Protein AF-F6GD78-F1 (afdb_monomer_lite)

Sequence (225 aa):
MGNNVYNTLFTSCLLGKSCGFSSGSFSFAKLVTKPKTTCHTQTRWQQAEKRTQREKMNSRTIEKNIGKPTKIDWKKPKAIGSSSFYLKSFKAKNNSTEFIKENSKCSFEKYSGGILLRSNLSNKTSALTIKESEIKNIKLIRGKESVEPLTLSPMWIMLKLGVSKLIARYSRIVLGEYSIDEMKLKIETENQIMEFTQNGYIFERQLSFFKNLNYGEKLIIEMNE

Foldseek 3Di:
DDDDDDDDDDDDDDDDDDDDDDDDDDDPDDDCPPPPPPPPPDPPVNVVVVVVVVVVVVQVVLCVQANAFDDADPVDGADQKDAWWFWADKDWPDPDPDDDDGRWTWMWGAGPFFIKIWTDDPNDIDIDTDGLVFWQAKEKEAFAKDAAADVPQQLNVCVVVVHDPLVS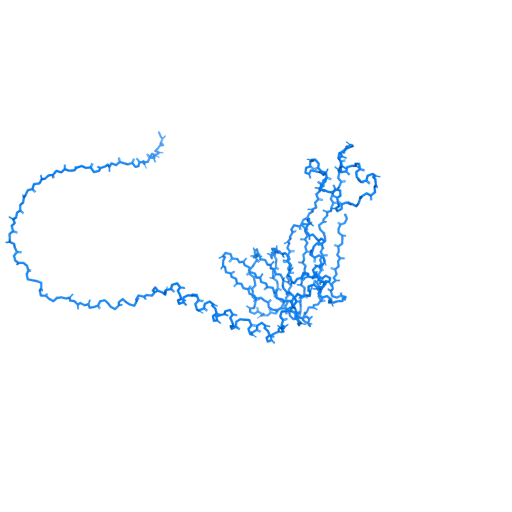VVRGPDPNRIDGDWIWIWIDGNTMIIITTDGNNCSVVNVRNVVVSVSPPRYHYHYHD

pLDDT: mean 80.79, std 20.74, range [31.89, 97.94]

Structure (mmCIF, N/CA/C/O backbone):
data_AF-F6GD78-F1
#
_entry.id   AF-F6GD78-F1
#
loop_
_atom_site.group_PDB
_atom_site.id
_atom_site.type_symbol
_atom_site.label_atom_id
_atom_site.label_alt_id
_atom_site.label_comp_id
_atom_site.label_asym_id
_atom_site.label_entity_id
_atom_site.label_seq_id
_atom_site.pdbx_PDB_ins_code
_atom_site.Cartn_x
_atom_site.Cartn_y
_atom_site.Cartn_z
_atom_site.occupancy
_atom_site.B_iso_or_equiv
_atom_site.auth_seq_id
_atom_site.auth_comp_id
_atom_site.auth_asym_id
_atom_site.auth_atom_id
_atom_site.pdbx_PDB_model_num
ATOM 1 N N . MET A 1 1 ? 27.059 54.035 4.494 1.00 36.22 1 MET A N 1
ATOM 2 C CA . MET A 1 1 ? 25.672 53.548 4.660 1.00 36.22 1 MET A CA 1
ATOM 3 C C . MET A 1 1 ? 25.727 52.054 4.922 1.00 36.22 1 MET A C 1
ATOM 5 O O . MET A 1 1 ? 26.320 51.361 4.111 1.00 36.22 1 MET A O 1
ATOM 9 N N . GLY A 1 2 ? 25.137 51.584 6.023 1.00 38.03 2 GLY A N 1
ATOM 10 C CA . GLY A 1 2 ? 24.861 50.158 6.242 1.00 38.03 2 GLY A CA 1
ATOM 11 C C . GLY A 1 2 ? 25.682 49.490 7.346 1.00 38.03 2 GLY A C 1
ATOM 12 O O . GLY A 1 2 ? 26.745 48.945 7.084 1.00 38.03 2 GLY A O 1
ATOM 13 N N . ASN A 1 3 ? 25.132 49.524 8.563 1.00 34.38 3 ASN A N 1
ATOM 14 C CA . ASN A 1 3 ? 25.449 48.679 9.728 1.00 34.38 3 ASN A CA 1
ATOM 15 C C . ASN A 1 3 ? 25.205 47.177 9.376 1.00 34.38 3 ASN A C 1
ATOM 17 O O . ASN A 1 3 ? 24.550 46.907 8.378 1.00 34.38 3 ASN A O 1
ATOM 21 N N . ASN A 1 4 ? 25.568 46.120 10.112 1.00 33.72 4 ASN A N 1
ATOM 22 C CA . ASN A 1 4 ? 25.953 45.928 11.508 1.00 33.72 4 ASN A CA 1
ATOM 23 C C . ASN A 1 4 ? 26.503 44.484 11.672 1.00 33.72 4 ASN A C 1
ATOM 25 O O . ASN A 1 4 ? 25.900 43.542 11.169 1.00 33.72 4 ASN A O 1
ATOM 29 N N . VAL A 1 5 ? 27.604 44.354 12.415 1.00 33.41 5 VAL A N 1
ATOM 30 C CA . VAL A 1 5 ? 27.869 43.406 13.523 1.00 33.41 5 VAL A CA 1
ATOM 31 C C . VAL A 1 5 ? 27.531 41.909 13.349 1.00 33.41 5 VAL A C 1
ATOM 33 O O . VAL A 1 5 ? 26.396 41.477 13.529 1.00 33.41 5 VAL A O 1
ATOM 36 N N . TYR A 1 6 ? 28.591 41.100 13.224 1.00 33.81 6 TYR A N 1
ATOM 37 C CA . TYR A 1 6 ? 28.678 39.769 13.836 1.00 33.81 6 TYR A CA 1
ATOM 38 C C . TYR A 1 6 ? 29.445 39.908 15.153 1.00 33.81 6 TYR A C 1
ATOM 40 O O . TYR A 1 6 ? 30.542 40.464 15.159 1.00 33.81 6 TYR A O 1
ATOM 48 N N . ASN A 1 7 ? 28.885 39.418 16.259 1.00 34.31 7 ASN A N 1
ATOM 49 C CA . ASN A 1 7 ? 29.588 39.364 17.537 1.00 34.31 7 ASN A CA 1
ATOM 50 C C . ASN A 1 7 ? 29.713 37.905 17.975 1.00 34.31 7 ASN A C 1
ATOM 52 O O . ASN A 1 7 ? 28.712 37.216 18.178 1.00 34.31 7 ASN A O 1
ATOM 56 N N . THR A 1 8 ? 30.958 37.450 18.074 1.00 39.09 8 THR A N 1
ATOM 57 C CA . THR A 1 8 ? 31.334 36.076 18.403 1.00 39.09 8 THR A CA 1
ATOM 58 C C . THR A 1 8 ? 32.154 36.110 19.685 1.00 39.09 8 THR A C 1
ATOM 60 O O . THR A 1 8 ? 33.150 36.816 19.763 1.00 39.09 8 THR A O 1
ATOM 63 N N . LEU A 1 9 ? 31.650 35.369 20.670 1.00 35.25 9 LEU A N 1
ATOM 64 C CA . LEU A 1 9 ? 32.296 34.697 21.800 1.00 35.25 9 LEU A CA 1
ATOM 65 C C . LEU A 1 9 ? 33.778 34.985 22.102 1.00 35.25 9 LEU A C 1
ATOM 67 O O . LEU A 1 9 ? 34.632 34.802 21.245 1.00 35.25 9 LEU A O 1
ATOM 71 N N . PHE A 1 10 ? 34.027 35.198 23.398 1.00 33.72 10 PHE A N 1
ATOM 72 C CA . PHE A 1 10 ? 35.072 34.618 24.264 1.00 33.72 10 PHE A CA 1
ATOM 73 C C . PHE A 1 10 ? 35.743 35.697 25.106 1.00 33.72 10 PHE A C 1
ATOM 75 O O . PHE A 1 10 ? 36.559 36.455 24.600 1.00 33.72 10 PHE A O 1
ATOM 82 N N . THR A 1 11 ? 35.517 35.662 26.419 1.00 37.06 11 THR A N 1
ATOM 83 C CA . THR A 1 11 ? 36.582 35.986 27.369 1.00 37.06 11 THR A CA 1
ATOM 84 C C . THR A 1 11 ? 36.482 35.115 28.613 1.00 37.06 11 THR A C 1
ATOM 86 O O . THR A 1 11 ? 35.422 34.850 29.176 1.00 37.06 11 THR A O 1
ATOM 89 N N . SER A 1 12 ? 37.659 34.608 28.940 1.00 34.09 12 SER A N 1
ATOM 90 C CA . SER A 1 12 ? 38.058 33.644 29.945 1.00 34.09 12 SER A CA 1
ATOM 91 C C . SER A 1 12 ? 38.135 34.227 31.355 1.00 34.09 12 SER A C 1
ATOM 93 O O . SER A 1 12 ? 38.305 35.428 31.550 1.00 34.09 12 SER A O 1
ATOM 95 N N . CYS A 1 13 ? 38.104 33.323 32.335 1.00 37.09 13 CYS A N 1
ATOM 96 C CA . CYS A 1 13 ? 38.542 33.534 33.712 1.00 37.09 13 CYS A CA 1
ATOM 97 C C . CYS A 1 13 ? 39.910 34.229 33.810 1.00 37.09 13 CYS A C 1
ATOM 99 O O . CYS A 1 13 ? 40.797 33.898 33.027 1.00 37.09 13 CYS A O 1
ATOM 101 N N . LEU A 1 14 ? 40.114 35.044 34.857 1.00 36.50 14 LEU A N 1
ATOM 102 C CA . LEU A 1 14 ? 41.309 35.002 35.718 1.00 36.50 14 LEU A CA 1
ATOM 103 C C . LEU A 1 14 ? 41.181 35.925 36.954 1.00 36.50 14 LEU A C 1
ATOM 105 O O . LEU A 1 14 ? 41.019 37.131 36.835 1.00 36.50 14 LEU A O 1
ATOM 109 N N . LEU A 1 15 ? 41.238 35.277 38.125 1.00 39.88 15 LEU A N 1
ATOM 110 C CA . LEU A 1 15 ? 41.865 35.642 39.411 1.00 39.88 15 LEU A CA 1
ATOM 111 C C . LEU A 1 15 ? 42.077 37.124 39.802 1.00 39.88 15 LEU A C 1
ATOM 113 O O . LEU A 1 15 ? 42.806 37.856 39.147 1.00 39.88 15 LEU A O 1
ATOM 117 N N . GLY A 1 16 ? 41.652 37.479 41.025 1.00 31.89 16 GLY A N 1
ATOM 118 C CA . GLY A 1 16 ? 42.188 38.646 41.739 1.00 31.89 16 GLY A CA 1
ATOM 119 C C . GLY A 1 16 ? 41.533 38.930 43.093 1.00 31.89 16 GLY A C 1
ATOM 120 O O . GLY A 1 16 ? 40.403 39.383 43.156 1.00 31.89 16 GLY A O 1
ATOM 121 N N . LYS A 1 17 ? 42.264 38.644 44.172 1.00 35.41 17 LYS A N 1
ATOM 122 C CA . LYS A 1 17 ? 41.932 38.758 45.607 1.00 35.41 17 LYS A CA 1
ATOM 123 C C . LYS A 1 17 ? 41.572 40.187 46.067 1.00 35.41 17 LYS A C 1
ATOM 125 O O . LYS A 1 17 ? 42.188 41.137 45.603 1.00 35.41 17 LYS A O 1
ATOM 130 N N . SER A 1 18 ? 40.757 40.328 47.117 1.00 32.75 18 SER A N 1
ATOM 131 C CA . SER A 1 18 ? 41.197 40.826 48.445 1.00 32.75 18 SER A CA 1
ATOM 132 C C . SER A 1 18 ? 40.023 41.076 49.410 1.00 32.75 18 SER A C 1
ATOM 134 O O . SER A 1 18 ? 38.856 41.019 49.040 1.00 32.75 18 SER A O 1
ATOM 136 N N . CYS A 1 19 ? 40.391 41.207 50.681 1.00 37.47 19 CYS A N 1
ATOM 137 C CA . CYS A 1 19 ? 39.653 40.912 51.902 1.00 37.47 19 CYS A CA 1
ATOM 138 C C . CYS A 1 19 ? 38.677 42.006 52.368 1.00 37.47 19 CYS A C 1
ATOM 140 O O . CYS A 1 19 ? 38.856 43.181 52.069 1.00 37.47 19 CYS A O 1
ATOM 142 N N . GLY A 1 20 ? 37.739 41.624 53.241 1.00 35.31 20 GLY A N 1
ATOM 143 C CA . GLY A 1 20 ? 37.003 42.566 54.086 1.00 35.31 20 GLY A CA 1
ATOM 144 C C . GLY A 1 20 ? 35.899 41.896 54.899 1.00 35.31 20 GLY A C 1
ATOM 145 O O . GLY A 1 20 ? 34.747 41.885 54.482 1.00 35.31 20 GLY A O 1
ATOM 146 N N . PHE A 1 21 ? 36.246 41.323 56.055 1.00 36.38 21 PHE A N 1
ATOM 147 C CA . PHE A 1 21 ? 35.266 40.940 57.074 1.00 36.38 21 PHE A CA 1
ATOM 148 C C . PHE A 1 21 ? 34.674 42.206 57.708 1.00 36.38 21 PHE A C 1
ATOM 150 O O . PHE A 1 21 ? 35.414 43.043 58.217 1.00 36.38 21 PHE A O 1
ATOM 157 N N . SER A 1 22 ? 33.345 42.305 57.739 1.00 42.03 22 SER A N 1
ATOM 158 C CA . SER A 1 22 ? 32.620 43.133 58.703 1.00 42.03 22 SER A CA 1
ATOM 159 C C . SER A 1 22 ? 31.406 42.349 59.188 1.00 42.03 22 SER A C 1
ATOM 161 O O . SER A 1 22 ? 30.517 41.977 58.422 1.00 42.03 22 SER A O 1
ATOM 163 N N . SER A 1 23 ? 31.450 42.019 60.472 1.00 44.94 23 SER A N 1
ATOM 164 C CA . SER A 1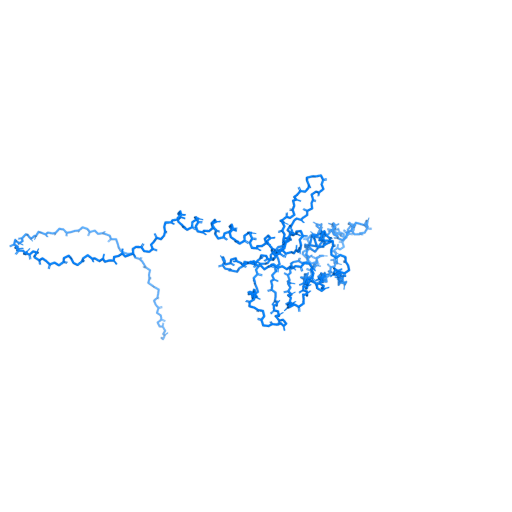 23 ? 30.442 41.303 61.239 1.00 44.94 23 SER A CA 1
ATOM 165 C C . SER A 1 23 ? 29.186 42.160 61.404 1.00 44.94 23 SER A C 1
ATOM 167 O O . SER A 1 23 ? 29.161 43.081 62.219 1.00 44.94 23 SER A O 1
ATOM 169 N N . GLY A 1 24 ? 28.139 41.831 60.651 1.00 38.09 24 GLY A N 1
ATOM 170 C CA . GLY A 1 24 ? 26.791 42.360 60.832 1.00 38.09 24 GLY A CA 1
ATOM 171 C C . GLY A 1 24 ? 25.820 41.220 61.112 1.00 38.09 24 GLY A C 1
ATOM 172 O O . GLY A 1 24 ? 25.476 40.452 60.217 1.00 38.09 24 GLY A O 1
ATOM 173 N N . SER A 1 25 ? 25.404 41.095 62.367 1.00 42.78 25 SER A N 1
ATOM 174 C CA . SER A 1 25 ? 24.407 40.137 62.837 1.00 42.78 25 SER A CA 1
ATOM 175 C C . SER A 1 25 ? 23.038 40.455 62.229 1.00 42.78 25 SER A C 1
ATOM 177 O O . SER A 1 25 ? 22.338 41.341 62.713 1.00 42.78 25 SER A O 1
ATOM 179 N N . PHE A 1 26 ? 22.630 39.732 61.184 1.00 42.38 26 PHE A N 1
ATOM 180 C CA . PHE A 1 26 ? 21.262 39.796 60.667 1.00 42.38 26 PHE A CA 1
ATOM 181 C C . PHE A 1 26 ? 20.443 38.610 61.174 1.00 42.38 26 PHE A C 1
ATOM 183 O O . PHE A 1 26 ? 20.677 37.452 60.831 1.00 42.38 26 PHE A O 1
ATOM 190 N N . SER A 1 27 ? 19.475 38.936 62.026 1.00 38.72 27 SER A N 1
ATOM 191 C CA . SER A 1 27 ? 18.470 38.026 62.564 1.00 38.72 27 SER A CA 1
ATOM 192 C C . SER A 1 27 ? 17.504 37.600 61.452 1.00 38.72 27 SER A C 1
ATOM 194 O O . SER A 1 27 ? 16.690 38.397 60.991 1.00 38.72 27 SER A O 1
ATOM 196 N N . PHE A 1 28 ? 17.580 36.342 61.011 1.00 38.66 28 PHE A N 1
ATOM 197 C CA . PHE A 1 28 ? 16.583 35.738 60.122 1.00 38.66 28 PHE A CA 1
ATOM 198 C C . PHE A 1 28 ? 15.416 35.191 60.954 1.00 38.66 28 PHE A C 1
ATOM 200 O O . PHE A 1 28 ? 15.283 33.991 61.194 1.00 38.66 28 PHE A O 1
ATOM 207 N N . ALA A 1 29 ? 14.543 36.086 61.411 1.00 42.84 29 ALA A N 1
ATOM 208 C CA . ALA A 1 29 ? 13.218 35.696 61.865 1.00 42.84 29 ALA A CA 1
ATOM 209 C C . ALA A 1 29 ? 12.276 35.590 60.657 1.00 42.84 29 ALA A C 1
ATOM 211 O O . ALA A 1 29 ? 12.072 36.561 59.940 1.00 42.84 29 ALA A O 1
ATOM 212 N N . LYS A 1 30 ? 11.669 34.404 60.504 1.00 49.16 30 LYS A N 1
ATOM 213 C CA . LYS A 1 30 ? 10.404 34.127 59.797 1.00 49.16 30 LYS A CA 1
ATOM 214 C C . LYS A 1 30 ? 10.270 34.648 58.360 1.00 49.16 30 LYS A C 1
ATOM 216 O O . LYS A 1 30 ? 9.904 35.791 58.143 1.00 49.16 30 LYS A O 1
ATOM 221 N N . LEU A 1 31 ? 10.323 33.709 57.412 1.00 45.56 31 LEU A N 1
ATOM 222 C CA . LEU A 1 31 ? 9.268 33.491 56.405 1.00 45.56 31 LEU A CA 1
ATOM 223 C C . LEU A 1 31 ? 9.609 32.239 55.578 1.00 45.56 31 LEU A C 1
ATOM 225 O O . LEU A 1 31 ? 9.982 32.310 54.414 1.00 45.56 31 LEU A O 1
ATOM 229 N N . VAL A 1 32 ? 9.475 31.054 56.184 1.00 43.97 32 VAL A N 1
ATOM 230 C CA . VAL A 1 32 ? 9.342 29.813 55.404 1.00 43.97 32 VAL A CA 1
ATOM 231 C C . VAL A 1 32 ? 7.865 29.665 55.055 1.00 43.97 32 VAL A C 1
ATOM 233 O O . VAL A 1 32 ? 7.121 28.922 55.695 1.00 43.97 32 VAL A O 1
ATOM 236 N N . THR A 1 33 ? 7.407 30.402 54.048 1.00 49.91 33 THR A N 1
ATOM 237 C CA . THR A 1 33 ? 6.230 29.970 53.298 1.00 49.91 33 THR A CA 1
ATOM 238 C C . THR A 1 33 ? 6.675 28.751 52.503 1.00 49.91 33 THR A C 1
ATOM 240 O O . THR A 1 33 ? 7.454 28.861 51.563 1.00 49.91 33 THR A O 1
ATOM 243 N N . LYS A 1 34 ? 6.252 27.552 52.927 1.00 43.06 34 LYS A N 1
ATOM 244 C CA . LYS A 1 34 ? 6.480 26.328 52.148 1.00 43.06 34 LYS A CA 1
ATOM 245 C C . LYS A 1 34 ? 5.919 26.578 50.744 1.00 43.06 34 LYS A C 1
ATOM 247 O O . LYS A 1 34 ? 4.698 26.731 50.635 1.00 43.06 34 LYS A O 1
ATOM 252 N N . PRO A 1 35 ? 6.731 26.619 49.674 1.00 44.09 35 PRO A N 1
ATOM 253 C CA . PRO A 1 35 ? 6.151 26.607 48.350 1.00 44.09 35 PRO A CA 1
ATOM 254 C C . PRO A 1 35 ? 5.455 25.252 48.208 1.00 44.09 35 PRO A C 1
ATOM 256 O O . PRO A 1 35 ? 6.077 24.198 48.344 1.00 44.09 35 PRO A O 1
ATOM 259 N N . LYS A 1 36 ? 4.139 25.263 47.975 1.00 49.41 36 LYS A N 1
ATOM 260 C CA . LYS A 1 36 ? 3.425 24.103 47.432 1.00 49.41 36 LYS A CA 1
ATOM 261 C C . LYS A 1 36 ? 3.910 23.930 45.989 1.00 49.41 36 LYS A C 1
ATOM 263 O O . LYS A 1 36 ? 3.221 24.273 45.037 1.00 49.41 36 LYS A O 1
ATOM 268 N N . THR A 1 37 ? 5.133 23.445 45.819 1.00 46.38 37 THR A N 1
ATOM 269 C CA . THR A 1 37 ? 5.608 22.923 44.545 1.00 46.38 37 THR A CA 1
ATOM 270 C C . THR A 1 37 ? 4.966 21.556 44.370 1.00 46.38 37 THR A C 1
ATOM 272 O O . THR A 1 37 ? 5.509 20.526 44.762 1.00 46.38 37 THR A O 1
ATOM 275 N N . THR A 1 38 ? 3.776 21.518 43.770 1.00 47.03 38 THR A N 1
ATOM 276 C CA . THR A 1 38 ? 3.370 20.315 43.047 1.00 47.03 38 THR A CA 1
ATOM 277 C C . THR A 1 38 ? 4.351 20.153 41.890 1.00 47.03 38 THR A C 1
ATOM 279 O O . THR A 1 38 ? 4.230 20.768 40.834 1.00 47.03 38 THR A O 1
ATOM 282 N N . CYS A 1 39 ? 5.399 19.368 42.132 1.00 44.22 39 CYS A N 1
ATOM 283 C CA . CYS A 1 39 ? 6.353 18.954 41.120 1.00 44.22 39 CYS A CA 1
ATOM 284 C C . CYS A 1 39 ? 5.596 18.098 40.092 1.00 44.22 39 CYS A C 1
ATOM 286 O O . CYS A 1 39 ? 5.362 16.910 40.303 1.00 44.22 39 CYS A O 1
ATOM 288 N N . HIS A 1 40 ? 5.151 18.710 38.992 1.00 55.69 40 HIS A N 1
ATOM 289 C CA . HIS A 1 40 ? 4.453 18.035 37.892 1.00 55.69 40 HIS A CA 1
ATOM 290 C C . HIS A 1 40 ? 5.416 17.318 36.933 1.00 55.69 40 HIS A C 1
ATOM 292 O O . HIS A 1 40 ? 5.137 17.167 35.745 1.00 55.69 40 HIS A O 1
ATOM 298 N N . THR A 1 41 ? 6.550 16.836 37.431 1.00 60.00 41 THR A N 1
ATOM 299 C CA . THR A 1 41 ? 7.484 16.035 36.642 1.00 60.00 41 THR A CA 1
ATOM 300 C C . THR A 1 41 ? 7.102 14.574 36.827 1.00 60.00 41 THR A C 1
ATOM 302 O O . THR A 1 41 ? 7.597 13.891 37.721 1.00 60.00 41 THR A O 1
ATOM 305 N N . GLN A 1 42 ? 6.164 14.084 36.007 1.00 64.44 42 GLN A N 1
ATOM 306 C CA . GLN A 1 42 ? 5.936 12.639 35.927 1.00 64.44 42 GLN A CA 1
ATOM 307 C C . GLN A 1 42 ? 7.259 11.962 35.603 1.00 64.44 42 GLN A C 1
ATOM 309 O O . GLN A 1 42 ? 7.928 12.326 34.632 1.00 64.44 42 GLN A O 1
ATOM 314 N N . THR A 1 43 ? 7.616 10.961 36.397 1.00 79.62 43 THR A N 1
ATOM 315 C CA . THR A 1 43 ? 8.804 10.168 36.114 1.00 79.62 43 THR A CA 1
ATOM 316 C C . THR A 1 43 ? 8.627 9.459 34.770 1.00 79.62 43 THR A C 1
ATOM 318 O O . THR A 1 43 ? 7.513 9.131 34.348 1.00 79.62 43 THR A O 1
ATOM 321 N N . ARG A 1 44 ? 9.739 9.190 34.080 1.00 76.31 44 ARG A N 1
ATOM 322 C CA . ARG A 1 44 ? 9.746 8.427 32.821 1.00 76.31 44 ARG A CA 1
ATOM 323 C C . ARG A 1 44 ? 8.972 7.104 32.941 1.00 76.31 44 ARG A C 1
ATOM 325 O O . ARG A 1 44 ? 8.298 6.707 31.996 1.00 76.31 44 ARG A O 1
ATOM 332 N N . TRP A 1 45 ? 9.019 6.474 34.115 1.00 70.31 45 TRP A N 1
ATOM 333 C CA . TRP A 1 45 ? 8.280 5.257 34.450 1.00 70.31 45 TRP A CA 1
ATOM 334 C C . TRP A 1 45 ? 6.765 5.467 34.503 1.00 70.31 45 TRP A C 1
ATOM 336 O O . TRP A 1 45 ? 6.033 4.742 33.838 1.00 70.31 45 TRP A O 1
ATOM 346 N N . GLN A 1 46 ? 6.289 6.519 35.175 1.00 78.44 46 GLN A N 1
ATOM 347 C CA . GLN A 1 46 ? 4.860 6.858 35.205 1.00 78.44 46 GLN A CA 1
ATOM 348 C C . GLN A 1 46 ? 4.317 7.184 33.807 1.00 78.44 46 GLN A C 1
ATOM 350 O O . GLN A 1 46 ? 3.184 6.834 33.474 1.00 78.44 46 GLN A O 1
ATOM 355 N N . GLN A 1 47 ? 5.121 7.835 32.960 1.00 79.25 47 GLN A N 1
ATOM 356 C CA . GLN A 1 47 ? 4.752 8.071 31.563 1.00 79.25 47 GLN A CA 1
ATOM 357 C C . GLN A 1 47 ? 4.703 6.765 30.759 1.00 79.25 47 GLN A C 1
ATOM 359 O O . GLN A 1 47 ? 3.794 6.590 29.946 1.00 79.25 47 GLN A O 1
ATOM 364 N N . ALA A 1 48 ? 5.649 5.848 30.983 1.00 79.50 48 ALA A N 1
ATOM 365 C CA . ALA A 1 48 ? 5.672 4.542 30.332 1.00 79.50 48 ALA A CA 1
ATOM 366 C C . ALA A 1 48 ? 4.456 3.691 30.726 1.00 79.50 48 ALA A C 1
ATOM 368 O O . ALA A 1 48 ? 3.764 3.181 29.852 1.00 79.50 48 ALA A O 1
ATOM 369 N N . GLU A 1 49 ? 4.116 3.617 32.012 1.00 75.69 49 GLU A N 1
ATOM 370 C CA . GLU A 1 49 ? 2.932 2.892 32.489 1.00 75.69 49 GLU A CA 1
ATOM 371 C C . GLU A 1 49 ? 1.638 3.456 31.902 1.00 75.69 49 GLU A C 1
ATOM 373 O O . GLU A 1 49 ? 0.803 2.701 31.403 1.00 75.69 49 GLU A O 1
ATOM 378 N 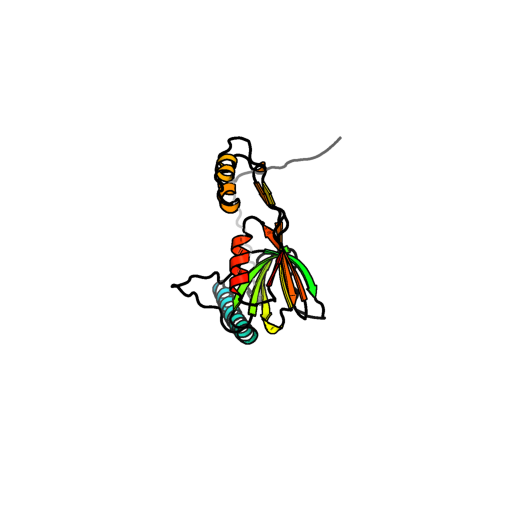N . LYS A 1 50 ? 1.487 4.787 31.880 1.00 77.31 50 LYS A N 1
ATOM 379 C CA . LYS A 1 50 ? 0.327 5.442 31.255 1.00 77.31 50 LYS A CA 1
ATOM 380 C C . LYS A 1 50 ? 0.220 5.129 29.765 1.00 77.31 50 LYS A C 1
ATOM 382 O O . LYS A 1 50 ? -0.892 4.937 29.276 1.00 77.31 50 LYS A O 1
ATOM 387 N N . ARG A 1 51 ? 1.347 5.046 29.046 1.00 75.94 51 ARG A N 1
ATOM 388 C CA . ARG A 1 51 ? 1.372 4.621 27.636 1.00 75.94 51 ARG A CA 1
ATOM 389 C C . ARG A 1 51 ? 0.920 3.175 27.495 1.00 75.94 51 ARG A C 1
ATOM 391 O O . ARG A 1 51 ? -0.026 2.932 26.756 1.00 75.94 51 ARG A O 1
ATOM 398 N N . THR A 1 52 ? 1.490 2.259 28.273 1.00 73.94 52 THR A N 1
ATOM 399 C CA . THR A 1 52 ? 1.127 0.836 28.243 1.00 73.94 52 THR A CA 1
ATOM 400 C C . THR A 1 52 ? -0.355 0.618 28.557 1.00 73.94 52 THR A C 1
ATOM 402 O O . THR A 1 52 ? -1.028 -0.163 27.887 1.00 73.94 52 THR A O 1
ATOM 405 N N . GLN A 1 53 ? -0.905 1.320 29.553 1.00 61.50 53 GLN A N 1
ATOM 406 C CA . GLN A 1 53 ? -2.330 1.226 29.890 1.00 61.50 53 GLN A CA 1
ATOM 407 C C . GLN A 1 53 ? -3.221 1.803 28.785 1.00 61.50 53 GLN A C 1
ATOM 409 O O . GLN A 1 53 ? -4.240 1.206 28.437 1.00 61.50 53 GLN A O 1
ATOM 414 N N . ARG A 1 54 ? -2.827 2.931 28.183 1.00 70.19 54 ARG A N 1
ATOM 415 C CA . ARG A 1 54 ? -3.544 3.530 27.051 1.00 70.19 54 ARG A CA 1
ATOM 416 C C . ARG A 1 54 ? -3.514 2.634 25.817 1.00 70.19 54 ARG A C 1
ATOM 418 O O . ARG A 1 54 ? -4.532 2.507 25.148 1.00 70.19 54 ARG A O 1
ATOM 425 N N . GLU A 1 55 ? -2.386 1.993 25.537 1.00 76.25 55 GLU A N 1
ATOM 426 C CA . GLU A 1 55 ? -2.239 1.026 24.448 1.00 76.25 55 GLU A CA 1
ATOM 427 C C . GLU A 1 55 ? -3.123 -0.200 24.668 1.00 76.25 55 GLU A C 1
ATOM 429 O O . GLU A 1 55 ? -3.833 -0.591 23.747 1.00 76.25 55 GLU A O 1
ATOM 434 N N . LYS A 1 56 ? -3.167 -0.743 25.892 1.00 69.75 56 LYS A N 1
ATOM 435 C CA . LYS A 1 56 ? -4.068 -1.850 26.257 1.00 69.75 56 LYS A CA 1
ATOM 436 C C . LYS A 1 56 ? -5.548 -1.471 26.150 1.00 69.75 56 LYS A C 1
ATOM 438 O O . LYS A 1 56 ? -6.357 -2.279 25.704 1.00 69.75 56 LYS A O 1
ATOM 443 N N . MET A 1 57 ? -5.928 -0.262 26.567 1.00 58.38 57 MET A N 1
ATOM 444 C CA . MET A 1 57 ? -7.305 0.219 26.401 1.00 58.38 57 MET A CA 1
ATOM 445 C C . MET A 1 57 ? -7.649 0.408 24.921 1.00 58.38 57 MET A C 1
ATOM 447 O O . MET A 1 57 ? -8.686 -0.075 24.476 1.00 58.38 57 MET A O 1
ATOM 451 N N . ASN A 1 58 ? -6.753 1.019 24.141 1.00 82.50 58 ASN A N 1
ATOM 452 C CA . ASN A 1 58 ? -6.935 1.172 22.699 1.00 82.50 58 ASN A CA 1
ATOM 453 C C . ASN A 1 58 ? -7.020 -0.177 21.984 1.00 82.50 58 ASN A C 1
ATOM 455 O O . ASN A 1 58 ? -7.875 -0.336 21.121 1.00 82.50 58 ASN A O 1
ATOM 459 N N . SER A 1 59 ? -6.179 -1.153 22.334 1.00 82.88 59 SER A N 1
ATOM 460 C CA . SER A 1 59 ? -6.194 -2.467 21.688 1.00 82.88 59 SER A CA 1
ATOM 461 C C . SER A 1 59 ? -7.517 -3.187 21.929 1.00 82.88 59 SER A C 1
ATOM 463 O O . SER A 1 59 ? -8.079 -3.730 20.988 1.00 82.88 59 SER A O 1
ATOM 465 N N . ARG A 1 60 ? -8.072 -3.115 23.146 1.00 86.50 60 ARG A N 1
ATOM 466 C CA . ARG A 1 60 ? -9.395 -3.679 23.461 1.00 86.50 60 ARG A CA 1
ATOM 467 C C . ARG A 1 60 ? -10.516 -3.001 22.678 1.00 86.50 60 ARG A C 1
ATOM 469 O O . ARG A 1 60 ? -11.398 -3.689 22.174 1.00 86.50 60 ARG A O 1
ATOM 476 N N . THR A 1 61 ? -10.486 -1.674 22.554 1.00 88.38 61 THR A N 1
ATOM 477 C CA . THR A 1 61 ? -11.478 -0.930 21.760 1.00 88.38 61 THR A CA 1
ATOM 478 C C . THR A 1 61 ? -11.383 -1.287 20.278 1.00 88.38 61 THR A C 1
ATOM 480 O O . THR A 1 61 ? -12.403 -1.538 19.642 1.00 88.38 61 THR A O 1
ATOM 483 N N . ILE A 1 62 ? -10.163 -1.384 19.739 1.00 88.94 62 ILE A N 1
ATOM 484 C CA . ILE A 1 62 ? -9.917 -1.824 18.360 1.00 88.94 62 ILE A CA 1
ATOM 485 C C . ILE A 1 62 ? -10.446 -3.248 18.164 1.00 88.94 62 ILE A C 1
ATOM 487 O O . ILE A 1 62 ? -11.192 -3.497 17.220 1.00 88.94 62 ILE A O 1
ATOM 491 N N . GLU A 1 63 ? -10.126 -4.165 19.080 1.00 90.88 63 GLU A N 1
ATOM 492 C CA . GLU A 1 63 ? -10.570 -5.555 18.994 1.00 90.88 63 GLU A CA 1
ATOM 493 C C . GLU A 1 63 ? -12.088 -5.704 19.075 1.00 90.88 63 GLU A C 1
ATOM 495 O O . GLU A 1 63 ? -12.665 -6.538 18.382 1.00 90.88 63 GLU A O 1
ATOM 500 N N . LYS A 1 64 ? -12.754 -4.856 19.862 1.00 90.50 64 LYS A N 1
ATOM 501 C CA . LYS A 1 64 ? -14.216 -4.804 19.920 1.00 90.50 64 LYS A CA 1
ATOM 502 C C . LYS A 1 64 ? -14.835 -4.323 18.600 1.00 90.50 64 LYS A C 1
ATOM 504 O O . LYS A 1 64 ? -15.911 -4.790 18.243 1.00 90.50 64 LYS A O 1
ATOM 509 N N . ASN A 1 65 ? -14.169 -3.415 17.883 1.00 89.06 65 ASN A N 1
ATOM 510 C CA . ASN A 1 65 ? -14.707 -2.795 16.669 1.00 89.06 65 ASN A CA 1
ATOM 511 C C . ASN A 1 65 ? -14.437 -3.602 15.389 1.00 89.06 65 ASN A C 1
ATOM 513 O O . ASN A 1 65 ? -15.319 -3.685 14.539 1.00 89.06 65 ASN A O 1
ATOM 517 N N . ILE A 1 66 ? -13.227 -4.154 15.232 1.00 91.06 66 ILE A N 1
ATOM 518 C CA . ILE A 1 66 ? -12.775 -4.838 14.000 1.00 91.06 66 ILE A CA 1
ATOM 519 C C . ILE A 1 66 ? -12.207 -6.244 14.252 1.00 91.06 66 ILE A C 1
ATOM 521 O O . ILE A 1 66 ? -11.702 -6.885 13.331 1.00 91.06 66 ILE A O 1
ATOM 525 N N . GLY A 1 67 ? -12.297 -6.758 15.479 1.00 91.88 67 GLY A N 1
ATOM 526 C CA . GLY A 1 67 ? -11.856 -8.106 15.831 1.00 91.88 67 GLY A CA 1
ATOM 527 C C . GLY A 1 67 ? -10.350 -8.229 16.069 1.00 91.88 67 GLY A C 1
ATOM 528 O O . GLY A 1 67 ? -9.667 -7.264 16.392 1.00 91.88 67 GLY A O 1
ATOM 529 N N . LYS A 1 68 ? -9.804 -9.442 15.955 1.00 91.31 68 LYS A N 1
ATOM 530 C CA . LYS A 1 68 ? -8.404 -9.721 16.319 1.00 91.31 68 LYS A CA 1
ATOM 531 C C . LYS A 1 68 ? -7.442 -9.408 15.166 1.00 91.31 68 LYS A C 1
ATOM 533 O O . LYS A 1 68 ? -7.829 -9.547 14.001 1.00 91.31 68 LYS A O 1
ATOM 538 N N . PRO A 1 69 ? -6.182 -9.035 15.462 1.00 90.44 69 PRO A N 1
ATOM 539 C CA . PRO A 1 69 ? -5.159 -8.905 14.433 1.00 90.44 69 PRO A CA 1
ATOM 540 C C . PRO A 1 69 ? -4.929 -10.254 13.746 1.00 90.44 69 PRO A C 1
ATOM 542 O O . PRO A 1 69 ? -4.959 -11.313 14.384 1.00 90.44 69 PRO A O 1
ATOM 545 N N . THR A 1 70 ? -4.691 -10.222 12.436 1.00 87.94 70 THR A N 1
ATOM 546 C CA . THR A 1 70 ? -4.422 -11.446 11.670 1.00 87.94 70 THR A CA 1
ATOM 547 C C . THR A 1 70 ? -3.103 -12.062 12.135 1.00 87.94 70 THR A C 1
ATOM 549 O O . THR A 1 70 ? -2.086 -11.375 12.192 1.00 87.94 70 THR A O 1
ATOM 552 N N . LYS A 1 71 ? -3.097 -13.357 12.467 1.00 84.88 71 LYS A N 1
ATOM 553 C CA . LYS A 1 71 ? -1.866 -14.067 12.847 1.00 84.88 71 LYS A CA 1
ATOM 554 C C . LYS A 1 71 ? -1.024 -14.394 11.612 1.00 84.88 71 LYS A C 1
ATOM 556 O O . LYS A 1 71 ? -1.571 -14.698 10.554 1.00 84.88 71 LYS A O 1
ATOM 561 N N . ILE A 1 72 ? 0.301 -14.366 11.765 1.00 83.62 72 ILE A N 1
ATOM 562 C CA . ILE A 1 72 ? 1.234 -14.832 10.731 1.00 83.62 72 ILE A CA 1
ATOM 563 C C . ILE A 1 72 ? 1.104 -16.350 10.627 1.00 83.62 72 ILE A C 1
ATOM 565 O O . ILE A 1 72 ? 1.326 -17.057 11.610 1.00 83.62 72 ILE A O 1
ATOM 569 N N . ASP A 1 73 ? 0.777 -16.841 9.436 1.00 85.12 73 ASP A N 1
ATOM 570 C CA . ASP A 1 73 ? 0.980 -18.245 9.097 1.00 85.12 73 ASP A CA 1
ATOM 571 C C . ASP A 1 73 ? 2.400 -18.413 8.543 1.00 85.12 73 ASP A C 1
ATOM 573 O O . ASP A 1 73 ? 2.717 -17.934 7.454 1.00 85.12 73 ASP A O 1
ATOM 577 N N . TRP A 1 74 ? 3.263 -19.090 9.299 1.00 83.25 74 TRP A N 1
ATOM 578 C CA . TRP A 1 74 ? 4.653 -19.343 8.912 1.00 83.25 74 TRP A CA 1
ATOM 579 C C . TRP A 1 74 ? 4.780 -20.227 7.667 1.00 83.25 74 TRP A C 1
ATOM 581 O O . TRP A 1 74 ? 5.796 -20.159 6.982 1.00 83.25 74 TRP A O 1
ATOM 591 N N . LYS A 1 75 ? 3.755 -21.025 7.334 1.00 86.94 75 LYS A N 1
ATOM 592 C CA . LYS A 1 75 ? 3.758 -21.865 6.124 1.00 86.94 75 LYS A CA 1
ATOM 593 C C . LYS A 1 75 ? 3.467 -21.059 4.860 1.00 86.94 75 LYS A C 1
ATOM 595 O O . LYS A 1 75 ? 3.895 -21.442 3.774 1.00 86.94 75 LYS A O 1
ATOM 600 N N . LYS A 1 76 ? 2.712 -19.965 4.988 1.00 84.31 76 LYS A N 1
ATOM 601 C CA . LYS A 1 76 ? 2.317 -19.074 3.890 1.00 84.31 76 LYS A CA 1
ATOM 602 C C . LYS A 1 76 ? 2.394 -17.626 4.376 1.00 84.31 76 LYS A C 1
ATOM 604 O O . LYS A 1 76 ? 1.347 -17.020 4.627 1.00 84.31 76 LYS A O 1
ATOM 609 N N . PRO A 1 77 ? 3.609 -17.068 4.528 1.00 82.69 77 PRO A N 1
ATOM 610 C CA . PRO A 1 77 ? 3.770 -15.724 5.056 1.00 82.69 77 PRO A CA 1
ATOM 611 C C . PRO A 1 77 ? 3.075 -14.725 4.129 1.00 82.69 77 PRO A C 1
ATOM 613 O O . PRO A 1 77 ? 3.424 -14.577 2.959 1.00 82.69 77 PRO A O 1
ATOM 616 N N . LYS A 1 78 ? 2.061 -14.043 4.662 1.00 85.31 78 LYS A N 1
ATOM 617 C CA . LYS A 1 78 ? 1.339 -12.964 3.984 1.00 85.31 78 LYS A CA 1
ATOM 618 C C . LYS A 1 78 ? 1.609 -11.647 4.690 1.00 85.31 78 LYS A C 1
ATOM 620 O O . LYS A 1 78 ? 1.813 -11.609 5.902 1.00 85.31 78 LYS A O 1
ATOM 625 N N . ALA A 1 79 ? 1.575 -10.560 3.929 1.00 85.50 79 ALA A N 1
ATOM 626 C CA . ALA A 1 79 ? 1.696 -9.226 4.493 1.00 85.50 79 ALA A CA 1
ATOM 627 C C . ALA A 1 79 ? 0.510 -8.943 5.431 1.00 85.50 79 ALA A C 1
ATOM 629 O O . ALA A 1 79 ? -0.642 -8.949 5.002 1.00 85.50 79 ALA A O 1
ATOM 630 N N . ILE A 1 80 ? 0.800 -8.699 6.711 1.00 88.06 80 ILE A N 1
ATOM 631 C CA . ILE A 1 80 ? -0.194 -8.255 7.705 1.00 88.06 80 ILE A CA 1
ATOM 632 C C . ILE A 1 80 ? -0.395 -6.746 7.637 1.00 88.06 80 ILE A C 1
ATOM 634 O O . ILE A 1 80 ? -1.481 -6.259 7.941 1.00 88.06 80 ILE A O 1
ATOM 638 N N . GLY A 1 81 ? 0.646 -6.018 7.233 1.00 90.75 81 GLY A N 1
ATOM 639 C CA . GLY A 1 81 ? 0.626 -4.572 7.111 1.00 90.75 81 GLY A CA 1
ATOM 640 C C . GLY A 1 81 ? 1.022 -4.097 5.720 1.00 90.75 81 GLY A C 1
ATOM 641 O O . GLY A 1 81 ? 1.774 -4.764 5.004 1.00 90.75 81 GLY A O 1
ATOM 642 N N . SER A 1 82 ? 0.518 -2.924 5.358 1.00 92.81 82 SER A N 1
ATOM 643 C CA . SER A 1 82 ? 0.918 -2.200 4.157 1.00 92.81 82 SER A CA 1
ATOM 644 C C . SER A 1 82 ? 2.219 -1.427 4.388 1.00 92.81 82 SER A C 1
ATOM 646 O O . SER A 1 82 ? 2.662 -1.225 5.522 1.00 92.81 82 SER A O 1
ATOM 648 N N . SER A 1 83 ? 2.813 -0.905 3.311 1.00 91.69 83 SER A N 1
ATOM 649 C CA . SER A 1 83 ? 3.806 0.162 3.486 1.00 91.69 83 SER A CA 1
ATOM 650 C C . SER A 1 83 ? 3.106 1.478 3.828 1.00 91.69 83 SER A C 1
ATOM 652 O O . SER A 1 83 ? 1.881 1.594 3.756 1.00 91.69 83 SER A O 1
ATOM 654 N N . SER A 1 84 ? 3.887 2.480 4.222 1.00 93.75 84 SER A N 1
ATOM 655 C CA . SER A 1 84 ? 3.340 3.746 4.701 1.00 93.75 84 SER A CA 1
ATOM 656 C C . SER A 1 84 ? 2.969 4.703 3.573 1.00 93.75 84 SER A C 1
ATOM 658 O O . SER A 1 84 ? 3.867 5.226 2.929 1.00 93.75 84 SER A O 1
ATOM 660 N N . PHE A 1 85 ? 1.690 4.962 3.360 1.00 96.50 85 PHE A N 1
ATOM 661 C CA . PHE A 1 85 ? 1.166 5.968 2.442 1.00 96.50 85 PHE A CA 1
ATOM 662 C C . PHE A 1 85 ? 1.184 7.374 3.052 1.00 96.50 85 PHE A C 1
ATOM 664 O O . PHE A 1 85 ? 1.302 7.528 4.267 1.00 96.50 85 PHE A O 1
ATOM 671 N N . TYR A 1 86 ? 0.998 8.401 2.229 1.00 96.69 86 TYR A N 1
ATOM 672 C CA . TYR A 1 86 ? 0.696 9.758 2.680 1.00 96.69 86 TYR A CA 1
ATOM 673 C C . TYR A 1 86 ? -0.768 10.079 2.409 1.00 96.69 86 TYR A C 1
ATOM 675 O O . TYR A 1 86 ? -1.235 9.915 1.283 1.00 96.69 86 TYR A O 1
ATOM 683 N N . LEU A 1 87 ? -1.494 10.535 3.429 1.00 96.56 87 LEU A N 1
ATOM 684 C CA . LEU A 1 87 ? -2.873 10.994 3.266 1.00 96.56 87 LEU A CA 1
ATOM 685 C C . LEU A 1 87 ? -2.880 12.339 2.531 1.00 96.56 87 LEU A C 1
ATOM 687 O O . LEU A 1 87 ? -2.316 13.306 3.034 1.00 96.56 87 LEU A O 1
ATOM 691 N N . LYS A 1 88 ? -3.514 12.410 1.362 1.00 96.00 88 LYS A N 1
ATOM 692 C CA . LYS A 1 88 ? -3.663 13.653 0.592 1.00 96.00 88 LYS A CA 1
ATOM 693 C C . LYS A 1 88 ? -4.964 14.370 0.893 1.00 96.00 88 LYS A C 1
ATOM 695 O O . LYS A 1 88 ? -4.945 15.584 1.017 1.00 96.00 88 LYS A O 1
ATOM 700 N N . SER A 1 89 ? -6.067 13.635 0.998 1.00 93.94 89 SER A N 1
ATOM 701 C CA . SER A 1 89 ? -7.369 14.228 1.288 1.00 93.94 89 SER A CA 1
ATOM 702 C C . SER A 1 89 ? -8.191 13.323 2.198 1.00 93.94 89 SER A C 1
ATOM 704 O O . SER A 1 89 ? -8.160 12.092 2.083 1.00 93.94 89 SER A O 1
ATOM 706 N N . PHE A 1 90 ? -8.920 13.950 3.117 1.00 92.62 90 PHE A N 1
ATOM 707 C CA . PHE A 1 90 ? -9.886 13.296 3.989 1.00 92.62 90 PHE A CA 1
ATOM 708 C C . PHE A 1 90 ? -11.208 14.049 3.901 1.00 92.62 90 PHE A C 1
ATOM 710 O O . PHE A 1 90 ? -11.295 15.217 4.277 1.00 92.62 90 PHE A O 1
ATOM 717 N N . LYS A 1 91 ? -12.246 13.385 3.396 1.00 90.56 91 LYS A N 1
ATOM 718 C CA . LYS A 1 91 ? -13.587 13.959 3.281 1.00 90.56 91 LYS A CA 1
ATOM 719 C C . LYS A 1 91 ? -14.556 13.121 4.094 1.00 90.56 91 LYS A C 1
ATOM 721 O O . LYS A 1 91 ? -14.856 11.988 3.721 1.00 90.56 91 LYS A O 1
ATOM 726 N N . ALA A 1 92 ? -15.058 13.686 5.183 1.00 86.81 92 ALA A N 1
ATOM 727 C CA . ALA A 1 92 ? -16.179 13.115 5.912 1.00 86.81 92 ALA A CA 1
ATOM 728 C C . ALA A 1 92 ? -17.474 13.394 5.131 1.00 86.81 92 ALA A C 1
ATOM 730 O O . ALA A 1 92 ? -17.733 14.530 4.743 1.00 86.81 92 ALA A O 1
ATOM 731 N N . LYS A 1 93 ? -18.265 12.355 4.856 1.00 78.75 93 LYS A N 1
ATOM 732 C CA . LYS A 1 93 ? -19.598 12.478 4.243 1.00 78.75 93 LYS A CA 1
ATOM 733 C C . LYS A 1 93 ? -20.653 12.888 5.272 1.00 78.75 93 LYS A C 1
ATOM 735 O O . LYS A 1 93 ? -21.600 13.577 4.920 1.00 78.75 93 LYS A O 1
ATOM 740 N N . ASN A 1 94 ? -20.454 12.486 6.527 1.00 68.56 94 ASN A N 1
ATOM 741 C CA . ASN A 1 94 ? -21.325 12.780 7.665 1.00 68.56 94 ASN A CA 1
ATOM 742 C C . ASN A 1 94 ? -20.547 13.593 8.717 1.00 68.56 94 ASN A C 1
ATOM 744 O O . ASN A 1 94 ? -19.327 13.694 8.621 1.00 68.56 94 ASN A O 1
ATOM 748 N N . ASN A 1 95 ? -21.214 14.128 9.748 1.00 60.78 95 ASN A N 1
ATOM 749 C CA . ASN A 1 95 ? -20.587 14.824 10.892 1.00 60.78 95 ASN A CA 1
ATOM 750 C C . ASN A 1 95 ? -19.736 13.882 11.787 1.00 60.78 95 ASN A C 1
ATOM 752 O O . ASN A 1 95 ? -19.787 13.956 13.014 1.00 60.78 95 ASN A O 1
ATOM 756 N N . SER A 1 96 ? -18.993 12.941 11.198 1.00 60.12 96 SER A N 1
ATOM 757 C CA . SER A 1 96 ? -18.100 12.035 11.907 1.00 60.12 96 SER A CA 1
ATOM 758 C C . SER A 1 96 ? -16.997 12.837 12.589 1.00 60.12 96 SER A C 1
ATOM 760 O O . SER A 1 96 ? -16.287 13.615 11.955 1.00 60.12 96 SER A O 1
ATOM 762 N N . THR A 1 97 ? -16.838 12.609 13.887 1.00 61.53 97 THR A N 1
ATOM 763 C CA . THR A 1 97 ? -15.813 13.233 14.734 1.00 61.53 97 THR A CA 1
ATOM 764 C C . THR A 1 97 ? -14.407 12.683 14.481 1.00 61.53 97 THR A C 1
ATOM 766 O O . THR A 1 97 ? -13.423 13.239 14.971 1.00 61.53 97 THR A O 1
ATOM 769 N N . GLU A 1 98 ? -14.293 11.595 13.719 1.00 65.94 98 GLU A N 1
ATOM 770 C CA . GLU A 1 98 ? -13.029 10.957 13.372 1.00 65.94 98 GLU A CA 1
ATOM 771 C C . GLU A 1 98 ? -12.366 11.708 12.214 1.00 65.94 98 GLU A C 1
ATOM 773 O O . GLU A 1 98 ? -12.781 11.613 11.063 1.00 65.94 98 GLU A O 1
ATOM 778 N N . PHE A 1 99 ? -11.329 12.485 12.532 1.00 76.56 99 PHE A N 1
ATOM 779 C CA . PHE A 1 99 ? -10.560 13.256 11.559 1.00 76.56 99 PHE A CA 1
ATOM 780 C C . PHE A 1 99 ? -9.088 12.843 11.593 1.00 76.56 99 PHE A C 1
ATOM 782 O O . PHE A 1 99 ? -8.425 12.935 12.632 1.00 76.56 99 PHE A O 1
ATOM 789 N N . ILE A 1 100 ? -8.557 12.424 10.444 1.00 85.00 100 ILE A N 1
ATOM 790 C CA . ILE A 1 100 ? -7.118 12.238 10.251 1.00 85.00 100 ILE A CA 1
ATOM 791 C C . ILE A 1 100 ? -6.572 13.468 9.540 1.00 85.00 100 ILE A C 1
ATOM 793 O O . ILE A 1 100 ? -7.088 13.898 8.514 1.00 85.00 100 ILE A O 1
ATOM 797 N N . LYS A 1 101 ? -5.485 14.018 10.078 1.00 88.12 101 LYS A N 1
ATOM 798 C CA . LYS A 1 101 ? -4.813 15.166 9.474 1.00 88.12 101 LYS A CA 1
ATOM 799 C C . LYS A 1 101 ? -4.189 14.796 8.133 1.00 88.12 101 LYS A C 1
ATOM 801 O O . LYS A 1 101 ? -3.477 13.792 8.034 1.00 88.12 101 LYS A O 1
ATOM 806 N N . GLU A 1 102 ? -4.397 15.650 7.141 1.00 91.31 102 GLU A N 1
ATOM 807 C CA . GLU A 1 102 ? -3.729 15.573 5.843 1.00 91.31 102 GLU A CA 1
ATOM 808 C C . GLU A 1 102 ? -2.200 15.594 5.993 1.00 91.31 102 GLU A C 1
ATOM 810 O O . GLU A 1 102 ? -1.650 16.050 7.001 1.00 91.31 102 GLU A O 1
ATOM 815 N N . ASN A 1 103 ? -1.509 15.043 4.998 1.00 92.56 103 ASN A N 1
ATOM 816 C CA . ASN A 1 103 ? -0.066 14.796 4.965 1.00 92.56 103 ASN A CA 1
ATOM 817 C C . ASN A 1 103 ? 0.469 13.896 6.092 1.00 92.56 103 ASN A C 1
ATOM 819 O O . ASN A 1 103 ? 1.682 13.764 6.264 1.00 92.56 103 ASN A O 1
ATOM 823 N N . SER A 1 104 ? -0.407 13.230 6.847 1.00 93.69 104 SER A N 1
ATOM 824 C CA . SER A 1 104 ? 0.014 12.217 7.812 1.00 93.69 104 SER A CA 1
ATOM 825 C C . SER A 1 104 ? 0.500 10.947 7.114 1.00 93.69 104 SER A C 1
ATOM 827 O O . SER A 1 104 ? -0.042 10.505 6.095 1.00 93.69 104 SER A O 1
ATOM 829 N N . LYS A 1 105 ? 1.535 10.337 7.696 1.00 95.38 105 LYS A N 1
ATOM 830 C CA . LYS A 1 105 ? 2.073 9.056 7.243 1.00 95.38 105 LYS A CA 1
ATOM 831 C C . LYS A 1 105 ? 1.190 7.934 7.779 1.00 95.38 105 LYS A C 1
ATOM 833 O O . LYS A 1 105 ? 1.063 7.777 8.990 1.00 95.38 105 LYS A O 1
ATOM 838 N N . CYS A 1 106 ? 0.594 7.170 6.881 1.00 95.62 106 CYS A N 1
ATOM 839 C CA . CYS A 1 106 ? -0.484 6.232 7.145 1.00 95.62 106 CYS A CA 1
ATOM 840 C C . CYS A 1 106 ? -0.087 4.796 6.791 1.00 95.62 106 CYS A C 1
ATOM 842 O O . CYS A 1 106 ? 0.413 4.553 5.701 1.00 95.62 106 CYS A O 1
ATOM 844 N N . SER A 1 107 ? -0.329 3.824 7.663 1.00 95.50 107 SER A N 1
ATOM 845 C CA . SER A 1 107 ? -0.139 2.395 7.378 1.00 95.50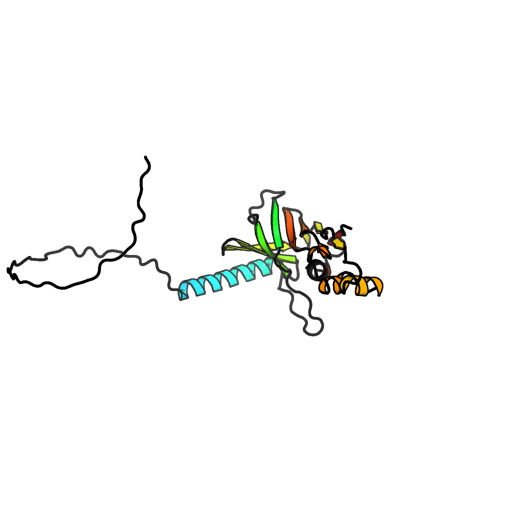 107 SER A CA 1
ATOM 846 C C . SER A 1 107 ? -1.395 1.606 7.711 1.00 95.50 107 SER A C 1
ATOM 848 O O . SER A 1 107 ? -2.067 1.894 8.700 1.00 95.50 107 SER A O 1
ATOM 850 N N . PHE A 1 108 ? -1.681 0.590 6.908 1.00 95.88 108 PHE A N 1
ATOM 851 C CA . PHE A 1 108 ? -2.825 -0.292 7.081 1.00 95.88 108 PHE A CA 1
ATOM 852 C C . PHE A 1 108 ? -2.390 -1.604 7.723 1.00 95.88 108 PHE A C 1
ATOM 854 O O . PHE A 1 108 ? -1.342 -2.139 7.371 1.00 95.88 108 PHE A O 1
ATOM 861 N N . GLU A 1 109 ? -3.205 -2.139 8.623 1.00 94.75 109 GLU A N 1
ATOM 862 C CA . GLU A 1 109 ? -3.020 -3.452 9.244 1.00 94.75 109 GLU A CA 1
ATOM 863 C C . GLU A 1 109 ? -4.287 -4.289 9.085 1.00 94.75 109 GLU A C 1
ATOM 865 O O . GLU A 1 109 ? -5.402 -3.797 9.266 1.00 94.75 109 GLU A O 1
ATOM 870 N N . LYS A 1 110 ? -4.115 -5.571 8.760 1.00 93.94 110 LYS A N 1
ATOM 871 C CA . LYS A 1 110 ? -5.218 -6.501 8.530 1.00 93.94 110 LYS A CA 1
ATOM 872 C C . LYS A 1 110 ? -5.763 -7.074 9.840 1.00 93.94 110 LYS A C 1
ATOM 874 O O . LYS A 1 110 ? -5.047 -7.752 10.587 1.00 93.94 110 LYS A O 1
ATOM 879 N N . TYR A 1 111 ? -7.063 -6.912 10.047 1.00 94.62 111 TYR A N 1
ATOM 880 C CA . TYR A 1 111 ? -7.820 -7.466 11.166 1.00 94.62 111 TYR A CA 1
ATOM 881 C C . TYR A 1 111 ? -8.926 -8.403 10.664 1.00 94.62 111 TYR A C 1
ATOM 883 O O . TYR A 1 111 ? -9.235 -8.435 9.474 1.00 94.62 111 TYR A O 1
ATOM 891 N N . SER A 1 112 ? -9.507 -9.205 11.559 1.00 91.56 112 SER A N 1
ATOM 892 C CA . SER A 1 112 ? -10.499 -10.219 11.176 1.00 91.56 112 SER A CA 1
ATOM 893 C C . SER A 1 112 ? -11.819 -9.647 10.645 1.00 91.56 112 SER A C 1
ATOM 895 O O . SER A 1 112 ? -12.474 -10.318 9.863 1.00 91.56 112 SER A O 1
ATOM 897 N N . GLY A 1 113 ? -12.220 -8.448 11.075 1.00 91.44 113 GLY A N 1
ATOM 898 C CA . GLY A 1 113 ? -13.466 -7.781 10.669 1.00 91.44 113 GLY A CA 1
ATOM 899 C C . GLY A 1 113 ? -13.257 -6.461 9.921 1.00 91.44 113 GLY A C 1
ATOM 900 O O . GLY A 1 113 ? -14.190 -5.665 9.803 1.00 91.44 113 GLY A O 1
ATOM 901 N N . GLY A 1 114 ? -12.033 -6.173 9.467 1.00 93.56 114 GLY A N 1
ATOM 902 C CA . GLY A 1 114 ? -11.726 -4.906 8.811 1.00 93.56 114 GLY A CA 1
ATOM 903 C C . GLY A 1 114 ? -10.237 -4.597 8.699 1.00 93.56 114 GLY A C 1
ATOM 904 O O . GLY A 1 114 ? -9.375 -5.472 8.816 1.00 93.56 114 GLY A O 1
ATOM 905 N N . ILE A 1 115 ? -9.941 -3.317 8.496 1.00 95.00 115 ILE A N 1
ATOM 906 C CA . ILE A 1 115 ? -8.581 -2.786 8.415 1.00 95.00 115 ILE A CA 1
ATOM 907 C C . ILE A 1 115 ? -8.394 -1.735 9.511 1.00 95.00 115 ILE A C 1
ATOM 909 O O . ILE A 1 115 ? -9.268 -0.899 9.750 1.00 95.00 115 ILE A O 1
ATOM 913 N N . LEU A 1 116 ? -7.230 -1.739 10.153 1.00 95.00 116 LEU A N 1
ATOM 914 C CA . LEU A 1 116 ? -6.801 -0.653 11.025 1.00 95.00 116 LEU A CA 1
ATOM 915 C C . LEU A 1 116 ? -5.901 0.304 10.246 1.00 95.00 116 LEU A C 1
ATOM 917 O O . LEU A 1 116 ? -4.871 -0.106 9.713 1.00 95.00 116 LEU A O 1
ATOM 921 N N . LEU A 1 117 ? -6.256 1.582 10.222 1.00 94.81 117 LEU A N 1
ATOM 922 C CA . LEU A 1 117 ? -5.419 2.648 9.690 1.00 94.81 117 LEU A CA 1
ATOM 923 C C . LEU A 1 117 ? -4.665 3.315 10.839 1.00 94.81 117 LEU A C 1
ATOM 925 O O . LEU A 1 117 ? -5.267 3.935 11.712 1.00 94.81 117 LEU A O 1
ATOM 929 N N . ARG A 1 118 ? -3.338 3.213 10.840 1.00 93.81 118 ARG A N 1
ATOM 930 C CA . ARG A 1 118 ? -2.472 3.961 11.756 1.00 93.81 118 ARG A CA 1
ATOM 931 C C . ARG A 1 118 ? -1.916 5.169 11.041 1.00 93.81 118 ARG A C 1
ATOM 933 O O . ARG A 1 118 ? -1.244 5.019 10.029 1.00 93.81 118 ARG A O 1
ATOM 940 N N . SER A 1 119 ? -2.129 6.349 11.596 1.00 93.75 119 SER A N 1
ATOM 941 C CA . SER A 1 119 ? -1.545 7.586 11.094 1.00 93.75 119 SER A CA 1
ATOM 942 C C . SER A 1 119 ? -0.538 8.138 12.093 1.00 93.75 119 SER A C 1
ATOM 944 O O . SER A 1 119 ? -0.769 8.123 13.303 1.00 93.75 119 SER A O 1
ATOM 946 N N . ASN A 1 120 ? 0.568 8.662 11.585 1.00 93.19 120 ASN A N 1
ATOM 947 C CA . ASN A 1 120 ? 1.581 9.361 12.354 1.00 93.19 120 ASN A CA 1
ATOM 948 C C . ASN A 1 120 ? 1.814 10.740 11.734 1.00 93.19 120 ASN A C 1
ATOM 950 O O . ASN A 1 120 ? 2.147 10.855 10.551 1.00 93.19 120 ASN A O 1
ATOM 954 N N . LEU A 1 121 ? 1.652 11.780 12.548 1.00 91.94 121 LEU A N 1
ATOM 955 C CA . LEU A 1 121 ? 2.032 13.142 12.202 1.00 91.94 121 LEU A CA 1
ATOM 956 C C . LEU A 1 121 ? 2.775 13.769 13.380 1.00 91.94 121 LEU A C 1
ATOM 958 O O . LEU A 1 121 ? 2.213 13.907 14.466 1.00 91.94 121 LEU A O 1
ATOM 962 N N . SER A 1 122 ? 4.029 14.169 13.168 1.00 87.69 122 SER A N 1
ATOM 963 C CA . SER A 1 122 ? 4.842 14.872 14.174 1.00 87.69 122 SER A CA 1
ATOM 964 C C . SER A 1 122 ? 4.851 14.169 15.542 1.00 87.69 122 SER A C 1
ATOM 966 O O . SER A 1 122 ? 4.608 14.792 16.575 1.00 87.69 122 SER A O 1
ATOM 968 N N . ASN A 1 123 ? 5.087 12.851 15.544 1.00 82.75 123 ASN A N 1
ATOM 969 C CA . ASN A 1 123 ? 5.100 11.980 16.730 1.00 82.75 123 ASN A CA 1
ATOM 970 C C . ASN A 1 123 ? 3.749 11.832 17.453 1.00 82.75 123 ASN A C 1
ATOM 972 O O . ASN A 1 123 ? 3.692 11.269 18.547 1.00 82.75 123 ASN A O 1
ATOM 976 N N . LYS A 1 124 ? 2.653 12.304 16.852 1.00 86.50 124 LYS A N 1
ATOM 977 C CA . LYS A 1 124 ? 1.290 12.021 17.303 1.00 86.50 124 LYS A CA 1
ATOM 978 C C . LYS A 1 124 ? 0.746 10.869 16.474 1.00 86.50 124 LYS A C 1
ATOM 980 O O . LYS A 1 124 ? 0.550 11.001 15.266 1.00 86.50 124 LYS A O 1
ATOM 985 N N . THR A 1 125 ? 0.527 9.740 17.138 1.00 87.25 125 THR A N 1
ATOM 986 C CA . THR A 1 125 ? -0.099 8.567 16.540 1.00 87.25 125 THR A CA 1
ATOM 987 C C . THR A 1 125 ? -1.602 8.601 16.779 1.00 87.25 125 THR A C 1
ATOM 989 O O . THR A 1 125 ? -2.075 8.863 17.886 1.00 87.25 125 THR A O 1
ATOM 992 N N . SER A 1 126 ? -2.357 8.325 15.728 1.00 88.56 126 SER A N 1
ATOM 993 C CA . SER A 1 126 ? -3.794 8.080 15.790 1.00 88.56 126 SER A CA 1
ATOM 994 C C . SER A 1 126 ? -4.117 6.801 15.036 1.00 88.56 126 SER A C 1
ATOM 996 O O . SER A 1 126 ? -3.347 6.342 14.190 1.00 88.56 126 SER A O 1
ATOM 998 N N . ALA A 1 127 ? -5.230 6.186 15.410 1.00 90.38 127 ALA A N 1
ATOM 999 C CA . ALA A 1 127 ? -5.693 4.942 14.833 1.00 90.38 127 ALA A CA 1
ATOM 1000 C C . ALA A 1 127 ? -7.162 5.107 14.455 1.00 90.38 127 ALA A C 1
ATOM 1002 O O . ALA A 1 127 ? -7.938 5.631 15.252 1.00 90.38 127 ALA A O 1
ATOM 1003 N N . LEU A 1 128 ? -7.509 4.670 13.252 1.00 91.50 128 LEU A N 1
ATOM 1004 C CA . LEU A 1 128 ? -8.858 4.690 12.715 1.00 91.50 128 LEU A CA 1
ATOM 1005 C C . LEU A 1 128 ? -9.244 3.264 12.336 1.00 91.50 128 LEU A C 1
ATOM 1007 O O . LEU A 1 128 ? -8.543 2.603 11.567 1.00 91.50 128 LEU A O 1
ATOM 1011 N N . THR A 1 129 ? -10.340 2.775 12.904 1.00 92.94 129 THR A N 1
ATOM 1012 C CA . THR A 1 129 ? -10.866 1.441 12.611 1.00 92.94 129 THR A CA 1
ATOM 1013 C C . THR A 1 129 ? -11.833 1.518 11.442 1.00 92.94 129 THR A C 1
ATOM 1015 O O . THR A 1 129 ? -12.806 2.258 11.517 1.00 92.94 129 THR A O 1
ATOM 1018 N N . ILE A 1 130 ? -11.594 0.739 10.389 1.00 93.12 130 ILE A N 1
ATOM 1019 C CA . ILE A 1 130 ? -12.463 0.680 9.212 1.00 93.12 130 ILE A CA 1
ATOM 1020 C C . ILE A 1 130 ? -13.044 -0.730 9.141 1.00 93.12 130 ILE A C 1
ATOM 1022 O O . ILE A 1 130 ? -12.306 -1.689 8.897 1.00 93.12 130 ILE A O 1
ATOM 1026 N N . LYS A 1 131 ? -14.353 -0.873 9.369 1.00 93.75 131 LYS A N 1
ATOM 1027 C CA . LYS A 1 131 ? -15.016 -2.180 9.259 1.00 93.75 131 LYS A CA 1
ATOM 1028 C C . LYS A 1 131 ? -15.153 -2.583 7.801 1.00 93.75 131 LYS A C 1
ATOM 1030 O O . LYS A 1 131 ? -15.466 -1.752 6.954 1.00 93.75 131 LYS A O 1
ATOM 1035 N N . GLU A 1 132 ? -15.001 -3.870 7.517 1.00 93.56 132 GLU A N 1
ATOM 1036 C CA . GLU A 1 132 ? -15.177 -4.399 6.161 1.00 93.56 132 GLU A CA 1
ATOM 1037 C C . GLU A 1 132 ? -16.582 -4.125 5.598 1.00 93.56 132 GLU A C 1
ATOM 1039 O O . GLU A 1 132 ? -16.729 -3.834 4.408 1.00 93.56 132 GLU A O 1
ATOM 1044 N N . SER A 1 133 ? -17.608 -4.169 6.454 1.00 92.81 133 SER A N 1
ATOM 1045 C CA . SER A 1 133 ? -18.999 -3.883 6.085 1.00 92.81 133 SER A CA 1
ATOM 1046 C C . SER A 1 133 ? -19.198 -2.453 5.583 1.00 92.81 133 SER A C 1
ATOM 1048 O O . SER A 1 133 ? -19.981 -2.242 4.670 1.00 92.81 133 SER A O 1
ATOM 1050 N N . GLU A 1 134 ? -18.453 -1.492 6.134 1.00 93.25 134 GLU A N 1
ATOM 1051 C CA . GLU A 1 134 ? -18.583 -0.064 5.819 1.00 93.25 134 GLU A CA 1
ATOM 1052 C C . GLU A 1 134 ? -17.809 0.324 4.545 1.00 93.25 134 GLU A C 1
ATOM 1054 O O . GLU A 1 134 ? -18.005 1.417 4.012 1.00 93.25 134 GLU A O 1
ATOM 1059 N N . ILE A 1 135 ? -16.910 -0.540 4.053 1.00 95.25 135 ILE A N 1
ATOM 1060 C CA . ILE A 1 135 ? -16.109 -0.294 2.847 1.00 95.25 135 ILE A CA 1
ATOM 1061 C C . ILE A 1 135 ? -16.979 -0.508 1.609 1.00 95.25 135 ILE A C 1
ATOM 1063 O O . ILE A 1 135 ? -17.414 -1.628 1.330 1.00 95.25 135 ILE A O 1
ATOM 1067 N N . LYS A 1 136 ? -17.156 0.564 0.831 1.00 95.50 136 LYS A N 1
ATOM 1068 C CA . LYS A 1 136 ? -17.810 0.533 -0.482 1.00 95.50 136 LYS A CA 1
ATOM 1069 C C . LYS A 1 136 ? -16.830 0.092 -1.558 1.00 95.50 136 LYS A C 1
ATOM 1071 O O . LYS A 1 136 ? -17.115 -0.834 -2.306 1.00 95.50 136 LYS A O 1
ATOM 1076 N N . ASN A 1 137 ? -15.673 0.748 -1.623 1.00 96.19 137 ASN A N 1
ATOM 1077 C CA . ASN A 1 137 ? -14.617 0.390 -2.559 1.00 96.19 137 ASN A CA 1
ATOM 1078 C C . ASN A 1 137 ? -13.225 0.756 -2.027 1.00 96.19 137 ASN A C 1
ATOM 1080 O O . ASN A 1 137 ? -13.045 1.665 -1.212 1.00 96.19 137 ASN A O 1
ATOM 1084 N N . ILE A 1 138 ? -12.235 0.020 -2.520 1.00 97.12 138 ILE A N 1
ATOM 1085 C CA . ILE A 1 138 ? -10.810 0.294 -2.394 1.00 97.12 138 ILE A CA 1
ATOM 1086 C C . ILE A 1 138 ? -10.271 0.351 -3.818 1.00 97.12 138 ILE A C 1
ATOM 1088 O O . ILE A 1 138 ? -10.183 -0.679 -4.482 1.00 97.12 138 ILE A O 1
ATOM 1092 N N . LYS A 1 139 ? -9.909 1.540 -4.296 1.00 97.62 139 LYS A N 1
ATOM 1093 C CA . LYS A 1 139 ? -9.268 1.712 -5.602 1.00 97.62 139 LYS A CA 1
ATOM 1094 C C . LYS A 1 139 ? -7.765 1.857 -5.440 1.00 97.62 139 LYS A C 1
ATOM 1096 O O . LYS A 1 139 ? -7.308 2.790 -4.779 1.00 97.62 139 LYS A O 1
ATOM 1101 N N . LEU A 1 140 ? -7.002 0.969 -6.066 1.00 97.19 140 LEU A N 1
ATOM 1102 C CA . LEU A 1 140 ? -5.549 1.065 -6.157 1.00 97.19 140 LEU A CA 1
ATOM 1103 C C . LEU A 1 140 ? -5.159 1.397 -7.599 1.00 97.19 140 LEU A C 1
ATOM 1105 O O . LEU A 1 140 ? -5.353 0.588 -8.503 1.00 97.19 140 LEU A O 1
ATOM 1109 N N . ILE A 1 141 ? -4.604 2.588 -7.790 1.00 97.44 141 ILE A N 1
ATOM 1110 C CA . ILE A 1 141 ? -4.293 3.161 -9.098 1.00 97.44 141 ILE A CA 1
ATOM 1111 C C . ILE A 1 141 ? -2.774 3.183 -9.264 1.00 97.44 141 ILE A C 1
ATOM 1113 O O . ILE A 1 141 ? -2.057 3.777 -8.446 1.00 97.44 141 ILE A O 1
ATOM 1117 N N . ARG A 1 142 ? -2.273 2.534 -10.316 1.00 96.88 142 ARG A N 1
ATOM 1118 C CA . ARG A 1 142 ? -0.849 2.546 -10.667 1.00 96.88 142 ARG A CA 1
ATOM 1119 C C . ARG A 1 142 ? -0.455 3.914 -11.229 1.00 96.88 142 ARG A C 1
ATOM 1121 O O . ARG A 1 142 ? -1.224 4.533 -11.961 1.00 96.88 142 ARG A O 1
ATOM 1128 N N . GLY A 1 143 ? 0.734 4.394 -10.872 1.00 95.94 143 GLY A N 1
ATOM 1129 C CA . GLY A 1 143 ? 1.320 5.560 -11.535 1.00 95.94 143 GLY A CA 1
ATOM 1130 C C . GLY A 1 143 ? 1.674 5.233 -12.985 1.00 95.94 143 GLY A C 1
ATOM 1131 O O . GLY A 1 143 ? 1.948 4.073 -13.294 1.00 95.94 143 GLY A O 1
ATOM 1132 N N . LYS A 1 144 ? 1.672 6.243 -13.858 1.00 95.19 144 LYS A N 1
ATOM 1133 C CA . LYS A 1 144 ? 2.084 6.082 -15.253 1.00 95.19 144 LYS A CA 1
ATOM 1134 C C . LYS A 1 144 ? 3.532 5.595 -15.309 1.00 95.19 144 LYS A C 1
ATOM 1136 O O . LYS A 1 144 ? 4.389 6.126 -14.602 1.00 95.19 144 LYS A O 1
ATOM 1141 N N . GLU A 1 145 ? 3.786 4.558 -16.096 1.00 94.38 145 GLU A N 1
ATOM 1142 C CA . GLU A 1 145 ? 5.103 3.934 -16.230 1.00 94.38 145 GLU A CA 1
ATOM 1143 C C . GLU A 1 145 ? 5.763 4.388 -17.537 1.00 94.38 145 GLU A C 1
ATOM 1145 O O . GLU A 1 145 ? 5.195 4.205 -18.609 1.00 94.38 145 GLU A O 1
ATOM 1150 N N . SER A 1 146 ? 6.973 4.949 -17.459 1.00 93.75 146 SER A N 1
ATOM 1151 C CA . SER A 1 146 ? 7.795 5.263 -18.632 1.00 93.75 146 SER A CA 1
ATOM 1152 C C . SER A 1 146 ? 9.008 4.341 -18.703 1.00 93.75 146 SER A C 1
ATOM 1154 O O . SER A 1 146 ? 9.679 4.082 -17.698 1.00 93.75 146 SER A O 1
ATOM 1156 N N . VAL A 1 147 ? 9.272 3.824 -19.903 1.00 93.62 147 VAL A N 1
ATOM 1157 C CA . VAL A 1 147 ? 10.322 2.845 -20.189 1.00 93.62 147 VAL A CA 1
ATOM 1158 C C . VAL A 1 147 ? 11.046 3.271 -21.461 1.00 93.62 147 VAL A C 1
ATOM 1160 O O . VAL A 1 147 ? 10.611 2.957 -22.566 1.00 93.62 147 VAL A O 1
ATOM 1163 N N . GLU A 1 148 ? 12.165 3.967 -21.292 1.00 93.75 148 GLU A N 1
ATOM 1164 C CA . GLU A 1 148 ? 12.976 4.527 -22.380 1.00 93.75 148 GLU A CA 1
ATOM 1165 C C . GLU A 1 148 ? 14.439 4.075 -22.232 1.00 93.75 148 GLU A C 1
ATOM 1167 O O . GLU A 1 148 ? 15.327 4.875 -21.932 1.00 93.75 148 GLU A O 1
ATOM 1172 N N . PRO A 1 149 ? 14.720 2.765 -22.372 1.00 94.12 149 PRO A N 1
ATOM 1173 C CA . PRO A 1 149 ? 16.059 2.235 -22.166 1.00 94.12 149 PRO A CA 1
ATOM 1174 C C . PRO A 1 149 ? 17.013 2.727 -23.261 1.00 94.12 149 PRO A C 1
ATOM 1176 O O . PRO A 1 149 ? 16.669 2.745 -24.446 1.00 94.12 149 PRO A O 1
ATOM 1179 N N . LEU A 1 150 ? 18.243 3.064 -22.874 1.00 93.44 150 LEU A N 1
ATOM 1180 C CA . LEU A 1 150 ? 19.290 3.432 -23.826 1.00 93.44 150 LEU A CA 1
ATOM 1181 C C . LEU A 1 150 ? 19.673 2.216 -24.678 1.00 93.44 150 LEU A C 1
ATOM 1183 O O . LEU A 1 150 ? 19.797 1.105 -24.169 1.00 93.44 150 LEU A O 1
ATOM 1187 N N . THR A 1 151 ? 19.889 2.412 -25.978 1.00 92.50 151 THR A N 1
ATOM 1188 C CA . THR A 1 151 ? 20.311 1.335 -26.885 1.00 92.50 151 THR A CA 1
ATOM 1189 C C . THR A 1 151 ? 21.548 0.616 -26.338 1.00 92.50 151 THR A C 1
ATOM 1191 O O . THR A 1 151 ? 22.512 1.265 -25.941 1.00 92.50 151 THR A O 1
ATOM 1194 N N . LEU A 1 152 ? 21.515 -0.723 -26.318 1.00 92.25 152 LEU A N 1
ATOM 1195 C CA . LEU A 1 152 ? 22.550 -1.600 -25.740 1.00 92.25 152 LEU A CA 1
ATOM 1196 C C . LEU A 1 152 ? 22.766 -1.474 -24.220 1.00 92.25 152 LEU A C 1
ATOM 1198 O O . LEU A 1 152 ? 23.672 -2.118 -23.690 1.00 92.25 152 LEU A O 1
ATOM 1202 N N . SER A 1 153 ? 21.935 -0.724 -23.488 1.00 94.06 153 SER A N 1
ATOM 1203 C CA . SER A 1 153 ? 21.976 -0.761 -22.025 1.00 94.06 153 SER A CA 1
ATOM 1204 C C . SER A 1 153 ? 21.591 -2.155 -21.506 1.00 94.06 153 SER A C 1
ATOM 1206 O O . SER A 1 153 ? 20.858 -2.893 -22.176 1.00 94.06 153 SER A O 1
ATOM 1208 N N . PRO A 1 154 ? 22.028 -2.544 -20.295 1.00 95.38 154 PRO A N 1
ATOM 1209 C CA . PRO A 1 154 ? 21.621 -3.809 -19.695 1.00 95.38 154 PRO A CA 1
ATOM 1210 C C . PRO A 1 154 ? 20.095 -3.957 -19.627 1.00 95.38 154 PRO A C 1
ATOM 1212 O O . PRO A 1 154 ? 19.566 -5.023 -19.934 1.00 95.38 154 PRO A O 1
ATOM 1215 N N . MET A 1 155 ? 19.374 -2.875 -19.314 1.00 95.62 155 MET A N 1
ATOM 1216 C CA . MET A 1 155 ? 17.913 -2.850 -19.347 1.00 95.62 155 MET A CA 1
ATOM 1217 C C . MET A 1 155 ? 17.358 -3.074 -20.765 1.00 95.62 155 MET A C 1
ATOM 1219 O O . MET A 1 155 ? 16.427 -3.863 -20.923 1.00 95.62 155 MET A O 1
ATOM 1223 N N . TRP A 1 156 ? 17.936 -2.450 -21.800 1.00 95.94 156 TRP A N 1
ATOM 1224 C CA . TRP A 1 156 ? 17.542 -2.669 -23.200 1.00 95.94 156 TRP A CA 1
ATOM 1225 C C . TRP A 1 156 ? 17.726 -4.125 -23.627 1.00 95.94 156 TRP A C 1
ATOM 1227 O O . TRP A 1 156 ? 16.803 -4.723 -24.182 1.00 95.94 156 TRP A O 1
ATOM 1237 N N . ILE A 1 157 ? 18.887 -4.713 -23.320 1.00 95.75 157 ILE A N 1
ATOM 1238 C CA . ILE A 1 157 ? 19.195 -6.115 -23.629 1.00 95.75 157 ILE A CA 1
ATOM 1239 C C . ILE A 1 157 ? 18.176 -7.029 -22.938 1.00 95.75 157 ILE A C 1
ATOM 1241 O O . ILE A 1 157 ? 17.572 -7.876 -23.591 1.00 95.75 157 ILE A O 1
ATOM 1245 N N . MET A 1 158 ? 17.916 -6.824 -21.643 1.00 96.25 158 MET A N 1
ATOM 1246 C CA . MET A 1 158 ? 16.932 -7.615 -20.897 1.00 96.25 158 MET A CA 1
ATOM 1247 C C . MET A 1 158 ? 15.526 -7.516 -21.492 1.00 96.25 158 MET A C 1
ATOM 1249 O O . MET A 1 158 ? 14.862 -8.536 -21.673 1.00 96.25 158 MET A O 1
ATOM 1253 N N . LEU A 1 159 ? 15.075 -6.308 -21.833 1.00 95.38 159 LEU A N 1
ATOM 1254 C CA . LEU A 1 159 ? 13.758 -6.107 -22.438 1.00 95.38 159 LEU A CA 1
ATOM 1255 C C . LEU A 1 159 ? 13.658 -6.771 -23.817 1.00 95.38 159 LEU A C 1
ATOM 1257 O O . LEU A 1 159 ? 12.632 -7.375 -24.125 1.00 95.38 159 LEU A O 1
ATOM 1261 N N . LYS A 1 160 ? 14.723 -6.729 -24.628 1.00 95.50 160 LYS A N 1
ATOM 1262 C CA . LYS A 1 160 ? 14.785 -7.436 -25.919 1.00 95.50 160 LYS A CA 1
ATOM 1263 C C . LYS A 1 160 ? 14.759 -8.956 -25.770 1.00 95.50 160 LYS A C 1
ATOM 1265 O O . LYS A 1 160 ? 14.182 -9.625 -26.619 1.00 95.50 160 LYS A O 1
ATOM 1270 N N . LEU A 1 161 ? 15.317 -9.485 -24.684 1.00 96.12 161 LEU A N 1
ATOM 1271 C CA . LEU A 1 161 ? 15.258 -10.907 -24.332 1.00 96.12 161 LEU A CA 1
ATOM 1272 C C . LEU A 1 161 ? 13.907 -11.331 -23.718 1.00 96.12 161 LEU A C 1
ATOM 1274 O O . LEU A 1 161 ? 13.756 -12.484 -23.322 1.00 96.12 161 LEU A O 1
ATOM 1278 N N . GLY A 1 162 ? 12.924 -10.429 -23.619 1.00 95.12 162 GLY A N 1
ATOM 1279 C CA . GLY A 1 162 ? 11.591 -10.733 -23.087 1.00 95.12 162 GLY A CA 1
ATOM 1280 C C . GLY A 1 162 ? 11.503 -10.736 -21.558 1.00 95.12 162 GLY A C 1
ATOM 1281 O O . GLY A 1 162 ? 10.510 -11.199 -20.995 1.00 95.12 162 GLY A O 1
ATOM 1282 N N . VAL A 1 163 ? 12.514 -10.212 -20.857 1.00 95.62 163 VAL A N 1
ATOM 1283 C CA . VAL A 1 163 ? 12.465 -10.054 -19.399 1.00 95.62 163 VAL A CA 1
ATOM 1284 C C . VAL A 1 163 ? 11.399 -9.020 -19.033 1.00 95.62 163 VAL A C 1
ATOM 1286 O O . VAL A 1 163 ? 11.286 -7.963 -19.651 1.00 95.62 163 VAL A O 1
ATOM 1289 N N . SER A 1 164 ? 10.616 -9.304 -17.988 1.00 94.25 164 SER A N 1
ATOM 1290 C CA . SER A 1 164 ? 9.570 -8.383 -17.533 1.00 94.25 164 SER A CA 1
ATOM 1291 C C . SER A 1 164 ? 10.137 -7.019 -17.113 1.00 94.25 164 SER A C 1
ATOM 1293 O O . SER A 1 164 ? 11.190 -6.934 -16.474 1.00 94.25 164 SER A O 1
ATOM 1295 N N . LYS A 1 165 ? 9.381 -5.946 -17.381 1.00 92.31 165 LYS A N 1
ATOM 1296 C CA . LYS A 1 165 ? 9.721 -4.564 -16.982 1.00 92.31 165 LYS A CA 1
ATOM 1297 C C . LYS A 1 165 ? 10.038 -4.445 -15.482 1.00 92.31 165 LYS A C 1
ATOM 1299 O O . LYS A 1 165 ? 10.956 -3.727 -15.094 1.00 92.31 165 LYS A O 1
ATOM 1304 N N . LEU A 1 166 ? 9.325 -5.204 -14.640 1.00 91.75 166 LEU A N 1
ATOM 1305 C CA . LEU A 1 166 ? 9.507 -5.234 -13.182 1.00 91.75 166 LEU A CA 1
ATOM 1306 C C . LEU A 1 166 ? 10.903 -5.693 -12.749 1.00 91.75 166 LEU A C 1
ATOM 1308 O O . LEU A 1 166 ? 11.394 -5.245 -11.712 1.00 91.75 166 LEU A O 1
ATOM 1312 N N . ILE A 1 167 ? 11.519 -6.585 -13.525 1.00 92.81 167 ILE A N 1
ATOM 1313 C CA . ILE A 1 167 ? 12.872 -7.087 -13.281 1.00 92.81 167 ILE A CA 1
ATOM 1314 C C . ILE A 1 167 ? 13.882 -6.173 -13.981 1.00 92.81 167 ILE A C 1
ATOM 1316 O O . ILE A 1 167 ? 14.814 -5.691 -13.342 1.00 92.81 167 ILE A O 1
ATOM 1320 N N . ALA A 1 168 ? 13.652 -5.863 -15.261 1.00 93.81 168 ALA A N 1
ATOM 1321 C CA . ALA A 1 168 ? 14.581 -5.094 -16.088 1.00 93.81 168 ALA A CA 1
ATOM 1322 C C . ALA A 1 168 ? 14.877 -3.687 -15.533 1.00 93.81 168 ALA A C 1
ATOM 1324 O O . ALA A 1 168 ? 15.994 -3.196 -15.678 1.00 93.81 168 ALA A O 1
ATOM 1325 N N . ARG A 1 169 ? 13.925 -3.057 -14.824 1.00 92.81 169 ARG A N 1
ATOM 1326 C CA . ARG A 1 169 ? 14.107 -1.728 -14.203 1.00 92.81 169 ARG A CA 1
ATOM 1327 C C . ARG A 1 169 ? 15.292 -1.630 -13.232 1.00 92.81 169 ARG A C 1
ATOM 1329 O O . ARG A 1 169 ? 15.765 -0.529 -12.963 1.00 92.81 169 ARG A O 1
ATOM 1336 N N . TYR A 1 170 ? 15.747 -2.751 -12.665 1.00 93.69 170 TYR A N 1
ATOM 1337 C CA . TYR A 1 170 ? 16.900 -2.786 -11.756 1.00 93.69 170 TYR A CA 1
ATOM 1338 C C . TYR A 1 170 ? 18.244 -2.751 -12.491 1.00 93.69 170 TYR A C 1
ATOM 1340 O O . TYR A 1 170 ? 19.276 -2.556 -11.857 1.00 93.69 170 TYR A O 1
ATOM 1348 N N . SER A 1 171 ? 18.228 -2.901 -13.813 1.00 93.56 171 SER A N 1
ATOM 1349 C CA . SER A 1 171 ? 19.409 -2.913 -14.678 1.00 93.56 171 SER A CA 1
ATOM 1350 C C . SER A 1 171 ? 19.577 -1.614 -15.468 1.00 93.56 171 SER A C 1
ATOM 1352 O O . SER A 1 171 ? 20.333 -1.570 -16.436 1.00 93.56 171 SER A O 1
ATOM 1354 N N . ARG A 1 172 ? 18.873 -0.551 -15.062 1.00 90.75 172 ARG A N 1
ATOM 1355 C CA . ARG A 1 172 ? 19.069 0.797 -15.602 1.00 90.75 172 ARG A CA 1
ATOM 1356 C C . ARG A 1 172 ? 20.448 1.337 -15.228 1.00 90.75 172 ARG A C 1
ATOM 1358 O O . ARG A 1 172 ? 20.894 1.157 -14.094 1.00 90.75 172 ARG A O 1
ATOM 1365 N N . ILE A 1 173 ? 21.083 2.043 -16.156 1.00 90.81 173 ILE A N 1
ATOM 1366 C CA . ILE A 1 173 ? 22.317 2.794 -15.903 1.00 90.81 173 ILE A CA 1
ATOM 1367 C C . ILE A 1 173 ? 21.958 4.234 -15.529 1.00 90.81 173 ILE A C 1
ATOM 1369 O O . ILE A 1 173 ? 22.522 4.791 -14.587 1.00 90.81 173 ILE A O 1
ATOM 1373 N N . VAL A 1 174 ? 20.982 4.822 -16.224 1.00 89.56 174 VAL A N 1
ATOM 1374 C CA . VAL A 1 174 ? 20.527 6.200 -16.002 1.00 89.56 174 VAL A CA 1
ATOM 1375 C C . VAL A 1 174 ? 19.106 6.213 -15.435 1.00 89.56 174 VAL A C 1
ATOM 1377 O O . VAL A 1 174 ? 18.267 5.382 -15.777 1.00 89.56 174 VAL A O 1
ATOM 1380 N N . LEU A 1 175 ? 18.807 7.183 -14.562 1.00 84.81 175 LEU A N 1
ATOM 1381 C CA . LEU A 1 175 ? 17.483 7.326 -13.937 1.00 84.81 175 LEU A CA 1
ATOM 1382 C C . LEU A 1 175 ? 16.345 7.501 -14.955 1.00 84.81 175 LEU A C 1
ATOM 1384 O O . LEU A 1 175 ? 15.233 7.068 -14.675 1.00 84.81 175 LEU A O 1
ATOM 1388 N N . GLY A 1 176 ? 16.627 8.107 -16.111 1.00 88.44 176 GLY A N 1
ATOM 1389 C CA . GLY A 1 176 ? 15.649 8.342 -17.175 1.00 88.44 176 GLY A CA 1
ATOM 1390 C C . GLY A 1 176 ? 15.205 7.084 -17.924 1.00 88.44 176 GLY A C 1
ATOM 1391 O O . GLY A 1 176 ? 14.138 7.100 -18.519 1.00 88.44 176 GLY A O 1
ATOM 1392 N N . GLU A 1 177 ? 15.957 5.977 -17.850 1.00 92.38 177 GLU A N 1
ATOM 1393 C CA . GLU A 1 177 ? 15.595 4.744 -18.573 1.00 92.38 177 GLU A CA 1
ATOM 1394 C C . GLU A 1 177 ? 14.299 4.107 -18.059 1.00 92.38 177 GLU A C 1
ATOM 1396 O O . GLU A 1 177 ? 13.611 3.383 -18.780 1.00 92.38 177 GLU A O 1
ATOM 1401 N N . TYR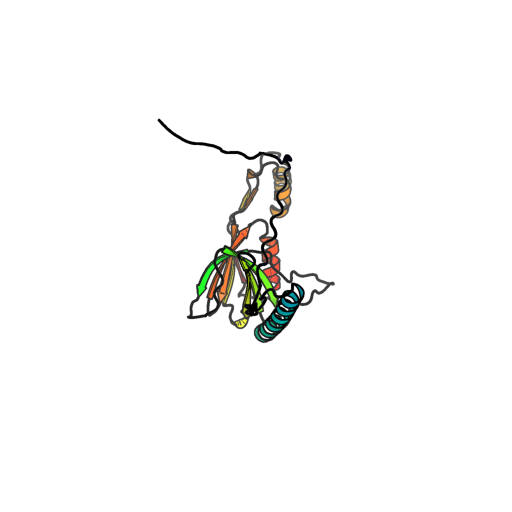 A 1 178 ? 13.977 4.360 -16.791 1.00 94.12 178 TYR A N 1
ATOM 1402 C CA . TYR A 1 178 ? 12.765 3.871 -16.159 1.00 94.12 178 TYR A CA 1
ATOM 1403 C C . TYR A 1 178 ? 12.276 4.860 -15.113 1.00 94.12 178 TYR A C 1
ATOM 1405 O O . TYR A 1 178 ? 12.981 5.136 -14.132 1.00 94.12 178 TYR A O 1
ATOM 1413 N N . SER A 1 179 ? 11.028 5.286 -15.247 1.00 93.44 179 SER A N 1
ATOM 1414 C CA . SER A 1 179 ? 10.327 6.045 -14.222 1.00 93.44 179 SER A CA 1
ATOM 1415 C C . SER A 1 179 ? 8.904 5.526 -14.043 1.00 93.44 179 SER A C 1
ATOM 1417 O O . SER A 1 179 ? 8.305 4.921 -14.929 1.00 93.44 179 SER A O 1
ATOM 1419 N N . ILE A 1 180 ? 8.374 5.720 -12.841 1.00 95.50 180 ILE A N 1
ATOM 1420 C CA . ILE A 1 180 ? 6.975 5.450 -12.546 1.00 95.50 180 ILE A CA 1
ATOM 1421 C C . ILE A 1 180 ? 6.472 6.543 -11.617 1.00 95.50 180 ILE A C 1
ATOM 1423 O O . ILE A 1 180 ? 7.113 6.843 -10.601 1.00 95.50 180 ILE A O 1
ATOM 1427 N N . ASP A 1 181 ? 5.342 7.134 -11.986 1.00 96.06 181 ASP A N 1
ATOM 1428 C CA . ASP A 1 181 ? 4.708 8.189 -11.207 1.00 96.06 181 ASP A CA 1
ATOM 1429 C C . ASP A 1 181 ? 4.182 7.663 -9.864 1.00 96.06 181 ASP A C 1
ATOM 1431 O O . ASP A 1 181 ? 4.138 6.458 -9.588 1.00 96.06 181 ASP A O 1
ATOM 1435 N N . GLU A 1 182 ? 3.763 8.582 -8.993 1.00 96.50 182 GLU A N 1
ATOM 1436 C CA . GLU A 1 182 ? 3.129 8.219 -7.729 1.00 96.50 182 GLU A CA 1
ATOM 1437 C C . GLU A 1 182 ? 1.893 7.338 -7.958 1.00 96.50 182 GLU A C 1
ATOM 1439 O O . GLU A 1 182 ? 1.017 7.634 -8.775 1.00 96.50 182 GLU A O 1
ATOM 1444 N N . MET A 1 183 ? 1.793 6.263 -7.178 1.00 97.31 183 MET A N 1
ATOM 1445 C CA . MET A 1 183 ? 0.566 5.484 -7.099 1.00 97.31 183 MET A CA 1
ATOM 1446 C C . MET A 1 183 ? -0.457 6.208 -6.224 1.00 97.31 183 MET A C 1
ATOM 1448 O O . MET A 1 183 ? -0.098 6.918 -5.275 1.00 97.31 183 MET A O 1
ATOM 1452 N N . LYS A 1 184 ? -1.740 5.958 -6.485 1.00 97.75 184 LYS A N 1
ATOM 1453 C CA . LYS A 1 184 ? -2.844 6.496 -5.684 1.00 97.75 184 LYS A CA 1
ATOM 1454 C C . LYS A 1 184 ? -3.648 5.358 -5.076 1.00 97.75 184 LYS A C 1
ATOM 1456 O O . LYS A 1 184 ? -3.872 4.329 -5.707 1.00 97.75 184 LYS A O 1
ATOM 1461 N N . LEU A 1 185 ? -4.090 5.549 -3.844 1.00 97.94 185 LEU A N 1
ATOM 1462 C CA . LEU A 1 185 ? -5.012 4.652 -3.161 1.00 97.94 185 LEU A CA 1
ATOM 1463 C C . LEU A 1 185 ? -6.212 5.477 -2.713 1.00 97.94 185 LEU A C 1
ATOM 1465 O O . LEU A 1 185 ? -6.048 6.492 -2.041 1.00 97.94 185 LEU A O 1
ATOM 1469 N N . LYS A 1 186 ? -7.415 5.035 -3.061 1.00 97.44 186 LYS A N 1
ATOM 1470 C CA . LYS A 1 186 ? -8.666 5.646 -2.623 1.00 97.44 186 LYS A CA 1
ATOM 1471 C C . LYS A 1 186 ? -9.477 4.618 -1.857 1.00 97.44 186 LYS A C 1
ATOM 1473 O O . LYS A 1 186 ? -9.741 3.537 -2.372 1.00 97.44 186 LYS A O 1
ATOM 1478 N N . ILE A 1 187 ? -9.852 4.952 -0.631 1.00 96.38 187 ILE A N 1
ATOM 1479 C CA . ILE A 1 187 ? -10.735 4.125 0.189 1.00 96.38 187 ILE A CA 1
ATOM 1480 C C . ILE A 1 187 ? -12.012 4.914 0.402 1.00 96.38 187 ILE A C 1
ATOM 1482 O O . ILE A 1 187 ? -12.000 5.996 0.994 1.00 96.38 187 ILE A O 1
ATOM 1486 N N . GLU A 1 188 ? -13.110 4.362 -0.090 1.00 95.69 188 GLU A N 1
ATOM 1487 C CA . GLU A 1 188 ? -14.437 4.913 0.096 1.00 95.69 188 GLU A CA 1
ATOM 1488 C C . GLU A 1 188 ? -15.228 4.027 1.048 1.00 95.69 188 GLU A C 1
ATOM 1490 O O . GLU A 1 188 ? -15.429 2.834 0.806 1.00 95.69 188 GLU A O 1
ATOM 1495 N N . THR A 1 189 ? -15.709 4.635 2.125 1.00 93.75 189 THR A N 1
ATOM 1496 C CA . THR A 1 189 ? -16.653 4.011 3.044 1.00 93.75 189 THR A CA 1
ATOM 1497 C C . THR A 1 189 ? -18.019 4.689 2.946 1.00 93.75 189 THR A C 1
ATOM 1499 O O . THR A 1 189 ? -18.240 5.638 2.176 1.00 93.75 189 THR A O 1
ATOM 1502 N N . GLU A 1 190 ? -18.971 4.191 3.725 1.00 91.19 190 GLU A N 1
ATOM 1503 C CA . GLU A 1 190 ? -20.261 4.845 3.941 1.00 91.19 190 GLU A CA 1
ATOM 1504 C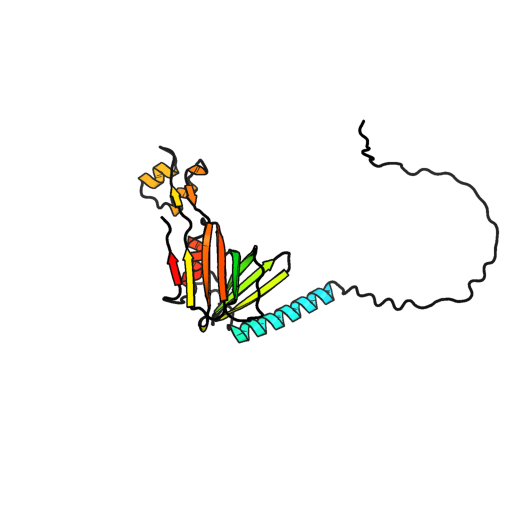 C . GLU A 1 190 ? -20.112 6.284 4.436 1.00 91.19 190 GLU A C 1
ATOM 1506 O O . GLU A 1 190 ? -20.783 7.173 3.914 1.00 91.19 190 GLU A O 1
ATOM 1511 N N . ASN A 1 191 ? -19.179 6.517 5.362 1.00 89.69 191 ASN A N 1
ATOM 1512 C CA . ASN A 1 191 ? -19.064 7.775 6.097 1.00 89.69 191 ASN A CA 1
ATOM 1513 C C . ASN A 1 191 ? -17.909 8.667 5.641 1.00 89.69 191 ASN A C 1
ATOM 1515 O O . ASN A 1 191 ? -17.917 9.851 5.963 1.00 89.69 191 ASN A O 1
ATOM 1519 N N . GLN A 1 192 ? -16.917 8.147 4.914 1.00 91.69 192 GLN A N 1
ATOM 1520 C CA . GLN A 1 192 ? -15.735 8.932 4.554 1.00 91.69 192 GLN A CA 1
ATOM 1521 C C . GLN A 1 192 ? -15.116 8.518 3.218 1.00 91.69 192 GLN A C 1
ATOM 1523 O O . GLN A 1 192 ? -15.298 7.402 2.730 1.00 91.69 192 GLN A O 1
ATOM 1528 N N . ILE A 1 193 ? -14.355 9.438 2.636 1.00 94.62 193 ILE A N 1
ATOM 1529 C CA . ILE A 1 193 ? -13.499 9.216 1.473 1.00 94.62 193 ILE A CA 1
ATOM 1530 C C . ILE A 1 193 ? -12.088 9.624 1.861 1.00 94.62 193 ILE A C 1
ATOM 1532 O O . ILE A 1 193 ? -11.863 10.743 2.327 1.00 94.62 193 ILE A O 1
ATOM 1536 N N . MET A 1 194 ? -11.143 8.717 1.649 1.00 95.75 194 MET A N 1
ATOM 1537 C CA . MET A 1 194 ? -9.733 8.948 1.927 1.00 95.75 194 MET A CA 1
ATOM 1538 C C . MET A 1 194 ? -8.923 8.711 0.663 1.00 95.75 194 MET A C 1
ATOM 1540 O O . MET A 1 194 ? -9.050 7.658 0.034 1.00 95.75 194 MET A O 1
ATOM 1544 N N . GLU A 1 195 ? -8.081 9.676 0.311 1.00 97.31 195 GLU A N 1
ATOM 1545 C CA . GLU A 1 195 ? -7.170 9.569 -0.825 1.00 97.31 195 GLU A CA 1
ATOM 1546 C C . GLU A 1 195 ? -5.733 9.646 -0.333 1.00 97.31 195 GLU A C 1
ATOM 1548 O O . GLU A 1 195 ? -5.348 10.537 0.427 1.00 97.31 195 GLU A O 1
ATOM 1553 N N . PHE A 1 196 ? -4.934 8.695 -0.787 1.00 97.62 196 PHE A N 1
ATOM 1554 C CA . PHE A 1 196 ? -3.562 8.498 -0.377 1.00 97.62 196 PHE A CA 1
ATOM 1555 C C . PHE A 1 196 ? -2.650 8.468 -1.598 1.00 97.62 196 PHE A C 1
ATOM 1557 O O . PHE A 1 196 ? -3.044 7.979 -2.660 1.00 97.62 196 PHE A O 1
ATOM 1564 N N . THR A 1 197 ? -1.408 8.914 -1.429 1.00 97.56 197 THR A N 1
ATOM 1565 C CA . THR A 1 197 ? -0.352 8.724 -2.430 1.00 97.56 197 THR A CA 1
ATOM 1566 C C . THR A 1 197 ? 0.864 8.040 -1.840 1.00 97.56 197 THR A C 1
ATOM 1568 O O . THR A 1 197 ? 1.067 7.985 -0.621 1.00 97.56 197 THR A O 1
ATOM 1571 N N . GLN A 1 198 ? 1.644 7.438 -2.728 1.00 96.56 198 GLN A N 1
ATOM 1572 C CA . GLN A 1 198 ? 2.814 6.651 -2.391 1.00 96.56 198 GLN A CA 1
ATOM 1573 C C . GLN A 1 198 ? 3.716 6.531 -3.622 1.00 96.56 198 GLN A C 1
ATOM 1575 O O . GLN A 1 198 ? 3.281 6.706 -4.758 1.00 96.56 198 GLN A O 1
ATOM 1580 N N . ASN A 1 199 ? 4.979 6.188 -3.399 1.00 95.69 199 ASN A N 1
ATOM 1581 C CA . ASN A 1 199 ? 5.911 5.855 -4.469 1.00 95.69 199 ASN A CA 1
ATOM 1582 C C . ASN A 1 199 ? 5.364 4.710 -5.369 1.00 95.69 199 ASN A C 1
ATOM 1584 O O . ASN A 1 199 ? 5.018 3.639 -4.867 1.00 95.69 199 ASN A O 1
ATOM 1588 N N . GLY A 1 200 ? 5.320 4.903 -6.694 1.00 95.44 200 GLY A N 1
ATOM 1589 C CA . GLY A 1 200 ? 4.834 3.896 -7.649 1.00 95.44 200 GLY A CA 1
ATOM 1590 C C . GLY A 1 200 ? 5.672 2.615 -7.728 1.00 95.44 200 GLY A C 1
ATOM 1591 O O . GLY A 1 200 ? 5.139 1.539 -7.994 1.00 95.44 200 GLY A O 1
ATOM 1592 N N . TYR A 1 201 ? 6.966 2.668 -7.398 1.00 93.44 201 TYR A N 1
ATOM 1593 C CA . TYR A 1 201 ? 7.881 1.520 -7.485 1.00 93.44 201 TYR A CA 1
ATOM 1594 C C . TYR A 1 201 ? 7.497 0.355 -6.558 1.00 93.44 201 TYR A C 1
ATOM 1596 O O . TYR A 1 201 ? 7.916 -0.785 -6.796 1.00 93.44 201 TYR A O 1
ATOM 1604 N N . ILE A 1 202 ? 6.709 0.631 -5.514 1.00 94.06 202 ILE A N 1
ATOM 1605 C CA . ILE A 1 202 ? 6.218 -0.356 -4.544 1.00 94.06 202 ILE A CA 1
ATOM 1606 C C . ILE A 1 202 ? 4.783 -0.822 -4.829 1.00 94.06 202 ILE A C 1
ATOM 1608 O O . ILE A 1 202 ? 4.209 -1.523 -3.990 1.00 94.06 202 ILE A O 1
ATOM 1612 N N . PHE A 1 203 ? 4.223 -0.484 -5.998 1.00 95.25 203 PHE A N 1
ATOM 1613 C CA . PHE A 1 203 ? 2.853 -0.833 -6.380 1.00 95.25 203 PHE A CA 1
ATOM 1614 C C . PHE A 1 203 ? 2.560 -2.323 -6.224 1.00 95.25 203 PHE A C 1
ATOM 1616 O O . PHE A 1 203 ? 1.623 -2.677 -5.516 1.00 95.25 203 PHE A O 1
ATOM 1623 N N . GLU A 1 204 ? 3.413 -3.199 -6.758 1.00 93.44 204 GLU A N 1
ATOM 1624 C CA . GLU A 1 204 ? 3.207 -4.655 -6.700 1.00 93.44 204 GLU A CA 1
ATOM 1625 C C . GLU A 1 204 ? 3.132 -5.197 -5.266 1.00 93.44 204 GLU A C 1
ATOM 1627 O O . GLU A 1 204 ? 2.331 -6.080 -4.943 1.00 93.44 204 GLU A O 1
ATOM 1632 N N . ARG A 1 205 ? 3.928 -4.621 -4.356 1.00 92.69 205 ARG A N 1
ATOM 1633 C CA . ARG A 1 205 ? 3.899 -4.992 -2.937 1.00 92.69 205 ARG A CA 1
ATOM 1634 C C . ARG A 1 205 ? 2.579 -4.575 -2.289 1.00 92.69 205 ARG A C 1
ATOM 1636 O O . ARG A 1 205 ? 2.018 -5.349 -1.516 1.00 92.69 205 ARG A O 1
ATOM 1643 N N . GLN A 1 206 ? 2.082 -3.378 -2.606 1.00 95.06 206 GLN A N 1
ATOM 1644 C CA . GLN A 1 206 ? 0.797 -2.900 -2.087 1.00 95.06 206 GLN A CA 1
ATOM 1645 C C . GLN A 1 206 ? -0.372 -3.671 -2.692 1.00 95.06 206 GLN A C 1
ATOM 1647 O O . GLN A 1 206 ? -1.275 -4.072 -1.965 1.00 95.06 206 GLN A O 1
ATOM 1652 N N . LEU A 1 207 ? -0.317 -3.963 -3.989 1.00 95.00 207 LEU A N 1
ATOM 1653 C CA . LEU A 1 207 ? -1.302 -4.783 -4.679 1.00 95.00 207 LEU A CA 1
ATOM 1654 C C . LEU A 1 207 ? -1.438 -6.154 -4.014 1.00 95.00 207 LEU A C 1
ATOM 1656 O O . LEU A 1 207 ? -2.551 -6.591 -3.733 1.00 95.00 207 LEU A O 1
ATOM 1660 N N . SER A 1 208 ? -0.315 -6.806 -3.705 1.00 93.50 208 SER A N 1
ATOM 1661 C CA . SER A 1 208 ? -0.313 -8.077 -2.976 1.00 93.50 208 SER A CA 1
ATOM 1662 C C . SER A 1 208 ? -0.969 -7.950 -1.597 1.00 93.50 208 SER A C 1
ATOM 1664 O O . SER A 1 208 ? -1.802 -8.779 -1.234 1.00 93.50 208 SER A O 1
ATOM 1666 N N . PHE A 1 209 ? -0.664 -6.893 -0.835 1.00 94.69 209 PHE A N 1
ATOM 1667 C CA . PHE A 1 209 ? -1.310 -6.636 0.457 1.00 94.69 209 PHE A CA 1
ATOM 1668 C C . PHE A 1 209 ? -2.835 -6.477 0.326 1.00 94.69 209 PHE A C 1
ATOM 1670 O O . PHE A 1 209 ? -3.575 -7.182 1.011 1.00 94.69 209 PHE A O 1
ATOM 1677 N N . PHE A 1 210 ? -3.313 -5.618 -0.579 1.00 94.69 210 PHE A N 1
ATOM 1678 C CA . PHE A 1 210 ? -4.749 -5.365 -0.743 1.00 94.69 210 PHE A CA 1
ATOM 1679 C C . PHE A 1 210 ? -5.500 -6.572 -1.316 1.00 94.69 210 PHE A C 1
ATOM 1681 O O . PHE A 1 210 ? -6.594 -6.876 -0.847 1.00 94.69 210 PHE A O 1
ATOM 1688 N N . LYS A 1 211 ? -4.898 -7.334 -2.240 1.00 93.69 211 LYS A N 1
ATOM 1689 C CA . LYS A 1 211 ? -5.457 -8.619 -2.697 1.00 93.69 211 LYS A CA 1
ATOM 1690 C C . LYS A 1 211 ? -5.603 -9.606 -1.541 1.00 93.69 211 LYS A C 1
ATOM 1692 O O . LYS A 1 211 ? -6.622 -10.276 -1.434 1.00 93.69 211 LYS A O 1
ATOM 1697 N N . ASN A 1 212 ? -4.625 -9.646 -0.636 1.00 92.12 212 ASN A N 1
ATOM 1698 C CA . ASN A 1 212 ? -4.657 -10.513 0.541 1.00 92.12 212 ASN A CA 1
ATOM 1699 C C . ASN A 1 212 ? -5.724 -10.127 1.579 1.00 92.12 212 ASN A C 1
ATOM 1701 O O . ASN A 1 212 ? -5.943 -10.909 2.510 1.00 92.12 212 ASN A O 1
ATOM 1705 N N . LEU A 1 213 ? -6.389 -8.970 1.463 1.00 90.81 213 LEU A N 1
ATOM 1706 C CA . LEU A 1 213 ? -7.544 -8.636 2.303 1.00 90.81 213 LEU A CA 1
ATOM 1707 C C . LEU A 1 213 ? -8.765 -9.505 1.972 1.00 90.81 213 LEU A C 1
ATOM 1709 O O . LEU A 1 213 ? -9.545 -9.777 2.876 1.00 90.81 213 LEU A O 1
ATOM 1713 N N . ASN A 1 214 ? -8.865 -10.019 0.739 1.00 90.31 214 ASN A N 1
ATOM 1714 C CA . ASN A 1 214 ? -9.969 -10.848 0.242 1.00 90.31 214 ASN A CA 1
ATOM 1715 C C . ASN A 1 214 ? -11.353 -10.163 0.265 1.00 90.31 214 ASN A C 1
ATOM 1717 O O . ASN A 1 214 ? -12.362 -10.832 0.446 1.00 90.31 214 ASN A O 1
ATOM 1721 N N . TYR A 1 215 ? -11.426 -8.853 0.018 1.00 90.88 215 TYR A N 1
ATOM 1722 C CA . TYR A 1 215 ? -12.699 -8.105 -0.012 1.00 90.88 215 TYR A CA 1
ATOM 1723 C C . TYR A 1 215 ? -13.492 -8.231 -1.328 1.00 90.88 215 TYR A C 1
ATOM 1725 O O . TYR A 1 215 ? -14.389 -7.431 -1.592 1.00 90.88 215 TYR A O 1
ATOM 1733 N N . GLY A 1 216 ? -13.159 -9.223 -2.160 1.00 89.75 216 GLY A N 1
ATOM 1734 C CA . GLY A 1 216 ? -13.848 -9.508 -3.420 1.00 89.75 216 GLY A CA 1
ATOM 1735 C C . GLY A 1 216 ? -13.884 -8.309 -4.371 1.00 89.75 216 GLY A C 1
ATOM 1736 O O . GLY A 1 216 ? -12.871 -7.644 -4.589 1.00 89.75 216 GLY A O 1
ATOM 1737 N N . GLU A 1 217 ? -15.072 -8.025 -4.903 1.00 91.25 217 GLU A N 1
ATOM 1738 C CA . GLU A 1 217 ? -15.338 -6.975 -5.899 1.00 91.25 217 GLU A CA 1
ATOM 1739 C C . GLU A 1 217 ? -15.141 -5.545 -5.370 1.00 91.25 217 GLU A C 1
ATOM 1741 O O . GLU A 1 217 ? -15.079 -4.595 -6.147 1.00 91.25 217 GLU A O 1
ATOM 1746 N N . LYS A 1 218 ? -14.981 -5.368 -4.050 1.00 94.44 218 LYS A N 1
ATOM 1747 C CA . LYS A 1 218 ? -14.695 -4.053 -3.457 1.00 94.44 218 LYS A CA 1
ATOM 1748 C C . LYS A 1 218 ? -13.309 -3.531 -3.846 1.00 94.44 218 LYS A C 1
ATOM 1750 O O . LYS A 1 218 ? -13.081 -2.326 -3.752 1.00 94.44 218 LYS A O 1
ATOM 1755 N N . LEU A 1 219 ? -12.374 -4.405 -4.233 1.00 96.06 219 LEU A N 1
ATOM 1756 C CA . LEU A 1 219 ? -11.032 -4.016 -4.666 1.00 96.06 219 LEU A CA 1
ATOM 1757 C C . LEU A 1 219 ? -11.008 -3.762 -6.178 1.00 96.06 219 LEU A C 1
ATOM 1759 O O . LEU A 1 219 ? -11.082 -4.693 -6.974 1.00 96.06 219 LEU A O 1
ATOM 1763 N N . ILE A 1 220 ? -10.812 -2.505 -6.559 1.00 96.56 220 ILE A N 1
ATOM 1764 C CA . ILE A 1 220 ? -10.690 -2.067 -7.950 1.00 96.56 220 ILE A CA 1
ATOM 1765 C C . ILE A 1 220 ? -9.223 -1.731 -8.217 1.00 96.56 220 ILE A C 1
ATOM 1767 O O . ILE A 1 220 ? -8.588 -1.004 -7.448 1.00 96.56 220 ILE A O 1
ATOM 1771 N N . ILE A 1 221 ? -8.678 -2.266 -9.305 1.00 95.75 221 ILE A N 1
ATOM 1772 C CA . ILE A 1 221 ? -7.283 -2.065 -9.698 1.00 95.75 221 ILE A CA 1
ATOM 1773 C C . ILE A 1 221 ? -7.279 -1.333 -11.037 1.00 95.75 221 ILE A C 1
ATOM 1775 O O . ILE A 1 221 ? -7.827 -1.839 -12.011 1.00 95.75 221 ILE A O 1
ATOM 1779 N N . GLU A 1 222 ? -6.653 -0.161 -11.080 1.00 94.88 222 GLU A N 1
ATOM 1780 C CA . GLU A 1 222 ? -6.545 0.665 -12.286 1.00 94.88 222 GLU A CA 1
ATOM 1781 C C . GLU A 1 222 ? -5.068 0.739 -12.711 1.00 94.88 222 GLU A C 1
ATOM 1783 O O . GLU A 1 222 ? -4.196 1.100 -11.911 1.00 94.88 222 GLU A O 1
ATOM 1788 N N . MET A 1 223 ? -4.781 0.366 -13.961 1.00 91.06 223 MET A N 1
ATOM 1789 C CA . MET A 1 223 ? -3.449 0.462 -14.564 1.00 91.06 223 MET A CA 1
ATOM 1790 C C . MET A 1 223 ? -3.419 1.689 -15.472 1.00 91.06 223 MET A C 1
ATOM 1792 O O . MET A 1 223 ? -4.161 1.739 -16.446 1.00 91.06 223 MET A O 1
ATOM 1796 N N . ASN A 1 224 ? -2.578 2.668 -15.145 1.00 84.75 224 ASN A N 1
ATOM 1797 C CA . ASN A 1 224 ? -2.289 3.771 -16.053 1.00 84.75 224 ASN A CA 1
ATOM 1798 C C . ASN A 1 224 ? -1.081 3.368 -16.897 1.00 84.75 224 ASN A C 1
ATOM 1800 O O . ASN A 1 224 ? 0.022 3.235 -16.360 1.00 84.75 224 ASN A O 1
ATOM 1804 N N . GLU A 1 225 ? -1.324 3.122 -18.180 1.00 64.31 225 GLU A N 1
ATOM 1805 C CA . GLU A 1 225 ? -0.287 2.878 -19.189 1.00 64.31 225 GLU A CA 1
ATOM 1806 C C . GLU A 1 225 ? 0.241 4.197 -19.773 1.00 64.31 225 GLU A C 1
ATOM 1808 O O . GLU A 1 225 ? -0.541 5.169 -19.918 1.00 64.31 225 GLU A O 1
#

Radius of gyration: 30.34 Å; chains: 1; bounding box: 64×75×90 Å

Secondary structure (DSSP, 8-state):
-------------------------------------------HHHHHHHHHHHHHHHHHHHHHHH-SBPPP-TTS---SB---EEEEEEEESS--S--PPTT-EEEEEEETTEEEEEEEETTEEEEEEEEGGGEEEEEEEPPPEEE-PPTT-HHHHHHHTT--HHHHGGG-SSGGGEEEPPEEEEEEESSEEEEEEE-GGGHHHHHHHHHTT--GGGEEEE---